Protein AF-W2XPX0-F1 (afdb_monomer_lite)

pLDDT: mean 78.29, std 17.71, range [25.92, 96.56]

Structure (mmCIF, N/CA/C/O backbone):
data_AF-W2XPX0-F1
#
_entry.id   AF-W2XPX0-F1
#
loop_
_atom_site.group_PDB
_atom_site.id
_atom_site.type_symbol
_atom_site.label_atom_id
_atom_site.label_alt_id
_atom_site.label_comp_id
_atom_site.label_asym_id
_atom_site.label_entity_id
_atom_site.label_seq_id
_atom_site.pdbx_PDB_ins_code
_atom_site.Cartn_x
_atom_site.Cartn_y
_atom_site.Cartn_z
_atom_site.occupancy
_atom_site.B_iso_or_equiv
_atom_site.auth_seq_id
_atom_site.auth_comp_id
_atom_site.auth_asym_id
_atom_site.auth_atom_id
_atom_site.pdbx_PDB_model_num
ATOM 1 N N . MET A 1 1 ? -33.459 1.928 17.864 1.00 39.84 1 MET A N 1
ATOM 2 C CA . MET A 1 1 ? -33.208 0.588 17.298 1.00 39.84 1 MET A CA 1
ATOM 3 C C . MET A 1 1 ? -33.500 0.632 15.811 1.00 39.84 1 MET A C 1
ATOM 5 O O . MET A 1 1 ? -34.665 0.626 15.463 1.00 39.84 1 MET A O 1
ATOM 9 N N . VAL A 1 2 ? -32.467 0.703 14.975 1.00 25.92 2 VAL A N 1
ATOM 10 C CA . VAL A 1 2 ? -32.412 0.063 13.651 1.00 25.92 2 VAL A CA 1
ATOM 11 C C . VAL A 1 2 ? -30.922 -0.196 13.443 1.00 25.92 2 VAL A C 1
ATOM 13 O O . VAL A 1 2 ? -30.136 0.749 13.414 1.00 25.92 2 VAL A O 1
ATOM 16 N N . GLY A 1 3 ? -30.518 -1.466 13.449 1.00 33.16 3 GLY A N 1
ATOM 17 C CA . GLY A 1 3 ? -29.161 -1.846 13.076 1.00 33.16 3 GLY A CA 1
ATOM 18 C C . GLY A 1 3 ? -28.970 -1.455 11.622 1.00 33.16 3 GLY A C 1
ATOM 19 O O . GLY A 1 3 ? -29.674 -1.967 10.758 1.00 33.16 3 GLY A O 1
ATOM 20 N N . VAL A 1 4 ? -28.084 -0.496 11.363 1.00 33.84 4 VAL A N 1
ATOM 21 C CA . VAL A 1 4 ? -27.670 -0.199 9.996 1.00 33.84 4 VAL A CA 1
ATOM 22 C C . VAL A 1 4 ? -26.856 -1.405 9.558 1.00 33.84 4 VAL A C 1
ATOM 24 O O . VAL A 1 4 ? -25.713 -1.580 9.985 1.00 33.84 4 VAL A O 1
ATOM 27 N N . ASP A 1 5 ? -27.496 -2.284 8.791 1.00 32.75 5 ASP A N 1
ATOM 28 C CA . ASP A 1 5 ? -26.839 -3.415 8.164 1.00 32.75 5 ASP A CA 1
ATOM 29 C C . ASP A 1 5 ? -25.610 -2.898 7.421 1.00 32.75 5 ASP A C 1
ATOM 31 O O . ASP A 1 5 ? -25.690 -2.116 6.471 1.00 32.75 5 ASP A O 1
ATOM 35 N N . SER A 1 6 ? -24.445 -3.322 7.908 1.00 37.88 6 SER A N 1
ATOM 36 C CA . SER A 1 6 ? -23.183 -3.107 7.219 1.00 37.88 6 SER A CA 1
ATOM 37 C C . SER A 1 6 ? -23.334 -3.621 5.789 1.00 37.88 6 SER A C 1
ATOM 39 O O . SER A 1 6 ? -23.811 -4.746 5.626 1.00 37.88 6 SER A O 1
ATOM 41 N N . PRO A 1 7 ? -22.922 -2.866 4.755 1.00 33.16 7 PRO A N 1
ATOM 42 C CA . PRO A 1 7 ? -23.107 -3.295 3.377 1.00 33.16 7 PRO A CA 1
ATOM 43 C C . PRO A 1 7 ? -22.456 -4.668 3.172 1.00 33.16 7 PRO A C 1
ATOM 45 O O . PRO A 1 7 ? -21.231 -4.811 3.228 1.00 33.16 7 PRO A O 1
ATOM 48 N N . LYS A 1 8 ? -23.299 -5.689 2.983 1.00 38.12 8 LYS A N 1
ATOM 49 C CA . LYS A 1 8 ? -22.933 -7.047 2.573 1.00 38.12 8 LYS A CA 1
ATOM 50 C C . LYS A 1 8 ? -22.970 -7.089 1.047 1.00 38.12 8 LYS A C 1
ATOM 52 O O . LYS A 1 8 ? -23.892 -7.625 0.448 1.00 38.12 8 LYS A O 1
ATOM 57 N N . GLY A 1 9 ? -21.991 -6.444 0.422 1.00 39.22 9 GLY A N 1
ATOM 58 C CA . GLY A 1 9 ? -21.739 -6.548 -1.014 1.00 39.22 9 GLY A CA 1
ATOM 59 C C . GLY A 1 9 ? -20.453 -7.337 -1.267 1.00 39.22 9 GLY A C 1
ATOM 60 O O . GLY A 1 9 ? -19.541 -7.283 -0.433 1.00 39.22 9 GLY A O 1
ATOM 61 N N . PRO A 1 10 ? -20.321 -8.055 -2.396 1.00 41.38 10 PRO A N 1
ATOM 62 C CA . PRO A 1 10 ? -19.059 -8.657 -2.795 1.00 41.38 10 PRO A CA 1
ATOM 63 C C . PRO A 1 10 ? -18.118 -7.531 -3.242 1.00 41.38 10 PRO A C 1
ATOM 65 O O . PRO A 1 10 ? -17.991 -7.228 -4.422 1.00 41.38 10 PRO A O 1
ATOM 68 N N . PHE A 1 11 ? -17.489 -6.843 -2.289 1.00 44.88 11 PHE A N 1
ATOM 69 C CA . PHE A 1 11 ? -16.463 -5.854 -2.602 1.00 44.88 11 PHE A CA 1
ATOM 70 C C . PHE A 1 11 ? -15.283 -6.560 -3.284 1.00 44.88 11 PHE A C 1
ATOM 72 O O . PHE A 1 11 ? -14.643 -7.404 -2.655 1.00 44.88 11 PHE A O 1
ATOM 79 N N . GLY A 1 12 ? -15.036 -6.221 -4.553 1.00 52.34 12 GLY A N 1
ATOM 80 C CA . GLY A 1 12 ? -13.849 -6.577 -5.337 1.00 52.34 12 GLY A CA 1
ATOM 81 C C . GLY A 1 12 ? -13.725 -8.053 -5.736 1.00 52.34 12 GLY A C 1
ATOM 82 O O . GLY A 1 12 ? -13.952 -8.957 -4.934 1.00 52.34 12 GLY A O 1
ATOM 83 N N . HIS A 1 13 ? -13.288 -8.308 -6.973 1.00 57.00 13 HIS A N 1
ATOM 84 C CA . HIS A 1 13 ? -12.685 -9.596 -7.315 1.00 57.00 13 HIS A CA 1
ATOM 85 C C . HIS A 1 13 ? -11.418 -9.773 -6.468 1.00 57.00 13 HIS A C 1
ATOM 87 O O . HIS A 1 13 ? -10.525 -8.929 -6.498 1.00 57.00 13 HIS A O 1
ATOM 93 N N . TYR A 1 14 ? -11.343 -10.861 -5.709 1.00 67.62 14 TYR A N 1
ATOM 94 C CA . TYR A 1 14 ? -10.159 -11.257 -4.952 1.00 67.62 14 TYR A CA 1
ATOM 95 C C . TYR A 1 14 ? -9.675 -12.606 -5.466 1.00 67.62 14 TYR A C 1
ATOM 97 O O . TYR A 1 14 ? -10.465 -13.418 -5.949 1.00 67.62 14 TYR A O 1
ATOM 105 N N . CYS A 1 15 ? -8.367 -12.815 -5.406 1.00 64.00 15 CYS A N 1
ATOM 106 C CA . CYS A 1 15 ? -7.725 -14.022 -5.893 1.00 64.00 15 CYS A CA 1
ATOM 107 C C . CYS A 1 15 ? -6.700 -14.516 -4.883 1.00 64.00 15 CYS A C 1
ATOM 109 O O . CYS A 1 15 ? -6.161 -13.740 -4.086 1.00 64.00 15 CYS A O 1
ATOM 111 N N . GLU A 1 16 ? -6.449 -15.817 -4.944 1.00 75.31 16 GLU A N 1
ATOM 112 C CA . GLU A 1 16 ? -5.351 -16.441 -4.227 1.00 75.31 16 GLU A CA 1
ATOM 113 C C . GLU A 1 16 ? -4.024 -15.852 -4.684 1.00 75.31 16 GLU A C 1
ATOM 115 O O . GLU A 1 16 ? -3.831 -15.490 -5.848 1.00 75.31 16 GLU A O 1
ATOM 120 N N . GLY A 1 17 ? -3.083 -15.773 -3.758 1.00 72.94 17 GLY A N 1
ATOM 121 C CA . GLY A 1 17 ? -1.761 -15.273 -4.073 1.00 72.94 17 GLY A CA 1
ATOM 122 C C . GLY A 1 17 ? -0.939 -14.995 -2.829 1.00 72.94 17 GLY A C 1
ATOM 123 O O . GLY A 1 17 ? -1.457 -15.042 -1.712 1.00 72.94 17 GLY A O 1
ATOM 124 N N . PRO A 1 18 ? 0.360 -14.723 -2.998 1.00 81.75 18 PRO A N 1
ATOM 125 C CA . PRO A 1 18 ? 1.221 -14.375 -1.881 1.00 81.75 18 PRO A CA 1
ATOM 126 C C . PRO A 1 18 ? 0.767 -13.066 -1.231 1.00 81.75 18 PRO A C 1
ATOM 128 O O . PRO A 1 18 ? 0.328 -12.136 -1.917 1.00 81.75 18 PRO A O 1
ATOM 131 N N . LEU A 1 19 ? 0.973 -12.948 0.084 1.00 83.25 19 LEU A N 1
ATOM 132 C CA . LEU A 1 19 ? 0.938 -11.640 0.732 1.00 83.25 19 LEU A CA 1
ATOM 133 C C . LEU A 1 19 ? 2.095 -10.787 0.174 1.00 83.25 19 LEU A C 1
ATOM 135 O O . LEU A 1 19 ? 3.252 -11.211 0.256 1.00 83.25 19 LEU A O 1
ATOM 139 N N . PRO A 1 20 ? 1.832 -9.592 -0.386 1.00 83.00 20 PRO A N 1
ATOM 140 C CA . PRO A 1 20 ? 2.889 -8.807 -1.000 1.00 83.00 20 PRO A CA 1
ATOM 141 C C . PRO A 1 20 ? 3.929 -8.336 0.012 1.00 83.00 20 PRO A C 1
ATOM 143 O O . PRO A 1 20 ? 3.578 -7.784 1.056 1.00 83.00 20 PRO A O 1
ATOM 146 N N . SER A 1 21 ? 5.214 -8.428 -0.340 1.00 82.00 21 SER A N 1
ATOM 147 C CA . SER A 1 21 ? 6.309 -7.977 0.533 1.00 82.00 21 SER A CA 1
ATOM 148 C C . SER A 1 21 ? 6.194 -6.504 0.924 1.00 82.00 21 SER A C 1
ATOM 150 O O . SER A 1 21 ? 6.505 -6.127 2.047 1.00 82.00 21 SER A O 1
ATOM 152 N N . GLN A 1 22 ? 5.668 -5.667 0.027 1.00 83.25 22 GLN A N 1
ATOM 153 C CA . GLN A 1 22 ? 5.415 -4.257 0.313 1.00 83.25 22 GLN A CA 1
ATOM 154 C C . GLN A 1 22 ? 4.355 -4.048 1.408 1.00 83.25 22 GLN A C 1
ATOM 156 O O . GLN A 1 22 ? 4.426 -3.046 2.114 1.00 83.25 22 GLN A O 1
ATOM 161 N N . MET A 1 23 ? 3.382 -4.956 1.554 1.00 88.00 23 MET A N 1
ATOM 162 C CA . MET A 1 23 ? 2.392 -4.865 2.634 1.00 88.00 23 MET A CA 1
ATOM 163 C C . MET A 1 23 ? 3.035 -5.168 3.986 1.00 88.00 23 MET A C 1
ATOM 165 O O . MET A 1 23 ? 2.743 -4.464 4.942 1.00 88.00 23 MET A O 1
ATOM 169 N N . ILE A 1 24 ? 3.947 -6.146 4.035 1.00 88.12 24 ILE A N 1
ATOM 170 C CA . ILE A 1 24 ? 4.734 -6.479 5.232 1.00 88.12 24 ILE A CA 1
ATOM 171 C C . ILE A 1 24 ? 5.637 -5.300 5.615 1.00 88.12 24 ILE A C 1
ATOM 173 O O . ILE A 1 24 ? 5.576 -4.830 6.743 1.00 88.12 24 ILE A O 1
ATOM 177 N N . LEU A 1 25 ? 6.407 -4.760 4.664 1.00 87.50 25 LEU A N 1
ATOM 178 C CA . LEU A 1 25 ? 7.319 -3.643 4.937 1.00 87.50 25 LEU A CA 1
ATOM 179 C C . LEU A 1 25 ? 6.589 -2.399 5.454 1.00 87.50 25 LEU A C 1
ATOM 181 O O . LEU A 1 25 ? 7.036 -1.792 6.412 1.00 87.50 25 LEU A O 1
ATOM 185 N N . ARG A 1 26 ? 5.445 -2.042 4.860 1.00 89.38 26 ARG A N 1
ATOM 186 C CA . ARG A 1 26 ? 4.646 -0.901 5.336 1.00 89.38 26 ARG A CA 1
ATOM 187 C C . ARG A 1 26 ? 3.934 -1.178 6.655 1.00 89.38 26 ARG A C 1
ATOM 189 O O . ARG A 1 26 ? 3.666 -0.246 7.401 1.00 89.38 26 ARG A O 1
ATOM 196 N N . ALA A 1 27 ? 3.586 -2.434 6.932 1.00 91.88 27 ALA A N 1
ATOM 197 C CA . ALA A 1 27 ? 2.986 -2.794 8.208 1.00 91.88 27 ALA A CA 1
ATOM 198 C C . ALA A 1 27 ? 3.957 -2.546 9.370 1.00 91.88 27 ALA A C 1
ATOM 200 O O . ALA A 1 27 ? 3.495 -2.109 10.418 1.00 91.88 27 ALA A O 1
ATOM 201 N N . LEU A 1 28 ? 5.271 -2.731 9.164 1.00 91.12 28 LEU A N 1
ATOM 202 C CA . LEU A 1 28 ? 6.297 -2.405 10.167 1.00 91.12 28 LEU A CA 1
ATOM 203 C C . LEU A 1 28 ? 6.215 -0.938 10.608 1.00 91.12 28 LEU A C 1
ATOM 205 O O . LEU A 1 28 ? 6.247 -0.648 11.800 1.00 91.12 28 LEU A O 1
ATOM 209 N N . ASP A 1 29 ? 6.023 -0.019 9.659 1.00 90.81 29 ASP A N 1
ATOM 210 C CA . ASP A 1 29 ? 5.896 1.407 9.971 1.00 90.81 29 ASP A CA 1
ATOM 211 C C . ASP A 1 29 ? 4.621 1.708 10.778 1.00 90.81 29 ASP A C 1
ATOM 213 O O . ASP A 1 29 ? 4.622 2.575 11.645 1.00 90.81 29 ASP A O 1
ATOM 217 N N . HIS A 1 30 ? 3.527 0.985 10.517 1.00 92.12 30 HIS A N 1
ATOM 218 C CA . HIS A 1 30 ? 2.256 1.178 11.220 1.00 92.12 30 HIS A CA 1
ATOM 219 C C . HIS A 1 30 ? 2.248 0.597 12.641 1.00 92.12 30 HIS A C 1
ATOM 221 O O . HIS A 1 30 ? 1.531 1.110 13.499 1.00 92.12 30 HIS A O 1
ATOM 227 N N . VAL A 1 31 ? 3.007 -0.472 12.904 1.00 91.88 31 VAL A N 1
ATOM 228 C CA . VAL A 1 31 ? 3.110 -1.059 14.253 1.00 91.88 31 VAL A CA 1
ATOM 229 C C . VAL A 1 31 ? 4.113 -0.327 15.143 1.00 91.88 31 VAL A C 1
ATOM 231 O O . VAL A 1 31 ? 4.123 -0.561 16.350 1.00 91.88 31 VAL A O 1
ATOM 234 N N . ALA A 1 32 ? 4.926 0.572 14.576 1.00 89.06 32 ALA A N 1
ATOM 235 C CA . ALA A 1 32 ? 5.882 1.369 15.330 1.00 89.06 32 ALA A CA 1
ATOM 236 C C . ALA A 1 32 ? 5.203 2.136 16.479 1.00 89.06 32 ALA A C 1
ATOM 238 O O . ALA A 1 32 ? 4.035 2.535 16.403 1.00 89.06 32 ALA A O 1
ATOM 239 N N . THR A 1 33 ? 5.948 2.345 17.565 1.00 86.38 33 THR A N 1
ATOM 240 C CA . THR A 1 33 ? 5.448 3.034 18.758 1.00 86.38 33 THR A CA 1
ATOM 241 C C . THR A 1 33 ? 4.909 4.417 18.398 1.00 86.38 33 THR A C 1
ATOM 243 O O . THR A 1 33 ? 5.618 5.229 17.814 1.00 86.38 33 THR A O 1
ATOM 246 N N . GLY A 1 34 ? 3.648 4.679 18.746 1.00 86.69 34 GLY A N 1
ATOM 247 C CA . GLY A 1 34 ? 2.963 5.940 18.445 1.00 86.69 34 GLY A CA 1
ATOM 248 C C . GLY A 1 34 ? 2.337 6.019 17.047 1.00 86.69 34 GLY A C 1
ATOM 249 O O . GLY A 1 34 ? 1.439 6.830 16.848 1.00 86.69 34 GLY A O 1
ATOM 250 N N . ALA A 1 35 ? 2.705 5.146 16.106 1.00 89.56 35 ALA A N 1
ATOM 251 C CA . ALA A 1 35 ? 2.218 5.173 14.719 1.00 89.56 35 ALA A CA 1
ATOM 252 C C . ALA A 1 35 ? 0.796 4.606 14.530 1.00 89.56 35 ALA A C 1
ATOM 254 O O . ALA A 1 35 ? 0.235 4.641 13.427 1.00 89.56 35 ALA A O 1
ATOM 255 N N . HIS A 1 36 ? 0.195 4.089 15.603 1.00 92.75 36 HIS A N 1
ATOM 256 C CA . HIS A 1 36 ? -1.173 3.598 15.608 1.00 92.75 36 HIS A CA 1
ATOM 257 C C . HIS A 1 36 ? -1.906 3.947 16.898 1.00 92.75 36 HIS A C 1
ATOM 259 O O . HIS A 1 36 ? -1.311 4.175 17.954 1.00 92.75 36 HIS A O 1
ATOM 265 N N . ARG A 1 37 ? -3.238 3.922 16.821 1.00 93.25 37 ARG A N 1
ATOM 266 C CA . ARG A 1 37 ? -4.103 4.062 17.990 1.00 93.25 37 ARG A CA 1
ATOM 267 C C . ARG A 1 37 ? -5.229 3.047 17.973 1.00 93.25 37 ARG A C 1
ATOM 269 O O . ARG A 1 37 ? -5.895 2.848 16.960 1.00 93.25 37 ARG A O 1
ATOM 276 N N . ILE A 1 38 ? -5.461 2.428 19.124 1.00 91.56 38 ILE A N 1
ATOM 277 C CA . ILE A 1 38 ? -6.490 1.409 19.308 1.00 91.56 38 ILE A CA 1
ATOM 278 C C . ILE A 1 38 ? -7.738 2.048 19.916 1.00 91.56 38 ILE A C 1
ATOM 280 O O . ILE A 1 38 ? -7.662 2.728 20.939 1.00 91.56 38 ILE A O 1
ATOM 284 N N . LYS A 1 39 ? -8.903 1.776 19.325 1.00 88.81 39 LYS A N 1
ATOM 285 C CA . LYS A 1 39 ? -10.211 2.121 19.891 1.00 88.81 39 LYS A CA 1
ATOM 286 C C . LYS A 1 39 ? -10.901 0.861 20.399 1.00 88.81 39 LYS A C 1
ATOM 288 O O . LYS A 1 39 ? -11.056 -0.121 19.670 1.00 88.81 39 LYS A O 1
ATOM 293 N N . ARG A 1 40 ? -11.324 0.914 21.660 1.00 85.56 40 ARG A N 1
ATOM 294 C CA . ARG A 1 40 ? -12.058 -0.146 22.365 1.00 85.56 40 ARG A CA 1
ATOM 295 C C . ARG A 1 40 ? -13.474 0.327 22.671 1.00 85.56 40 ARG A C 1
ATOM 297 O O . ARG A 1 40 ? -13.697 1.531 22.798 1.00 85.56 40 ARG A O 1
ATOM 304 N N . ASP A 1 41 ? -14.420 -0.602 22.781 1.00 70.44 41 ASP A N 1
ATOM 305 C CA . ASP A 1 41 ? -15.797 -0.243 23.132 1.00 70.44 41 ASP A CA 1
ATOM 306 C C . ASP A 1 41 ? -15.891 0.296 24.574 1.00 70.44 41 ASP A C 1
ATOM 308 O O . ASP A 1 41 ? -15.448 -0.379 25.513 1.00 70.44 41 ASP A O 1
ATOM 312 N N . PRO A 1 42 ? -16.495 1.480 24.780 1.00 54.03 42 PRO A N 1
ATOM 313 C CA . PRO A 1 42 ? -16.755 1.999 26.114 1.00 54.03 42 PRO A CA 1
ATOM 314 C C . PRO A 1 42 ? -17.898 1.196 26.754 1.00 54.03 42 PRO A C 1
ATOM 316 O O . PRO A 1 42 ? -19.024 1.211 26.266 1.00 54.03 42 PRO A O 1
ATOM 319 N N . GLY A 1 43 ? -17.610 0.471 27.841 1.00 52.97 43 GLY A N 1
ATOM 320 C CA . GLY A 1 43 ? -18.635 -0.203 28.656 1.00 52.97 43 GLY A CA 1
ATOM 321 C C . GLY A 1 43 ? -18.378 -1.673 28.998 1.00 52.97 43 GLY A C 1
ATOM 322 O O . GLY A 1 43 ? -19.077 -2.223 29.844 1.00 52.97 43 GLY A O 1
ATOM 323 N N . LYS A 1 44 ? -17.366 -2.322 28.409 1.00 52.41 44 LYS A N 1
ATOM 324 C CA . LYS A 1 44 ? -16.916 -3.661 28.834 1.00 52.41 44 LYS A CA 1
ATOM 325 C C . LYS A 1 44 ? -15.565 -3.525 29.531 1.00 52.41 44 LYS A C 1
ATOM 327 O O . LYS A 1 44 ? -14.643 -2.971 28.944 1.00 52.41 44 LYS A O 1
ATOM 332 N N . GLN A 1 45 ? -15.437 -4.030 30.762 1.00 44.38 45 GLN A N 1
ATOM 333 C CA . GLN A 1 45 ? -14.225 -3.907 31.596 1.00 44.38 45 GLN A CA 1
ATOM 334 C C . GLN A 1 45 ? -12.947 -4.492 30.955 1.00 44.38 45 GLN A C 1
ATOM 336 O O . GLN A 1 45 ? -11.850 -4.179 31.401 1.00 44.38 45 GLN A O 1
ATOM 341 N N . THR A 1 46 ? -13.070 -5.277 29.878 1.00 52.44 46 THR A N 1
ATOM 342 C CA . THR A 1 46 ? -11.948 -5.802 29.076 1.00 52.44 46 THR A CA 1
ATOM 343 C C . THR A 1 46 ? -11.904 -5.278 27.632 1.00 52.44 46 THR A C 1
ATOM 345 O O . THR A 1 46 ? -11.095 -5.745 26.838 1.00 52.44 46 THR A O 1
ATOM 348 N N . GLY A 1 47 ? -12.742 -4.288 27.294 1.00 56.50 47 GLY A N 1
ATOM 349 C CA . GLY A 1 47 ? -12.718 -3.484 26.067 1.00 56.50 47 GLY A CA 1
ATOM 350 C C . GLY A 1 47 ? -12.456 -4.268 24.783 1.00 56.50 47 GLY A C 1
ATOM 351 O O . GLY A 1 47 ? -11.315 -4.304 24.316 1.00 56.50 47 GLY A O 1
ATOM 352 N N . ILE A 1 48 ? -13.512 -4.844 24.194 1.00 67.19 48 ILE A N 1
ATOM 353 C CA . ILE A 1 48 ? -13.443 -5.480 22.869 1.00 67.19 48 ILE A CA 1
ATOM 354 C C . ILE A 1 48 ? -12.803 -4.485 21.893 1.00 67.19 48 ILE A C 1
ATOM 356 O O . ILE A 1 48 ? -13.218 -3.324 21.803 1.00 67.19 48 ILE A O 1
ATOM 360 N N . LEU A 1 49 ? -11.751 -4.945 21.217 1.00 74.94 49 LEU A N 1
ATOM 361 C CA . LEU A 1 49 ? -11.068 -4.223 20.153 1.00 74.94 49 LEU A CA 1
ATOM 362 C C . LEU A 1 49 ? -12.078 -3.908 19.052 1.00 74.94 49 LEU A C 1
ATOM 364 O O . LEU A 1 49 ? -12.686 -4.818 18.498 1.00 74.94 49 LEU A O 1
ATOM 368 N N . ARG A 1 50 ? -12.264 -2.621 18.748 1.00 85.75 50 ARG A N 1
ATOM 369 C CA . ARG A 1 50 ? -13.241 -2.175 17.747 1.00 85.75 50 ARG A CA 1
ATOM 370 C C . ARG A 1 50 ? -12.580 -1.692 16.471 1.00 85.75 50 ARG A C 1
ATOM 372 O O . ARG A 1 50 ? -13.038 -2.019 15.380 1.00 85.75 50 ARG A O 1
ATOM 379 N N . SER A 1 51 ? -11.492 -0.942 16.605 1.00 91.88 51 SER A N 1
ATOM 380 C CA . SER A 1 51 ? -10.706 -0.546 15.447 1.00 91.88 51 SER A CA 1
ATOM 381 C C . SER A 1 51 ? -9.276 -0.158 15.790 1.00 91.88 51 SER A C 1
ATOM 383 O O . SER A 1 51 ? -8.970 0.225 16.922 1.00 91.88 51 SER A O 1
ATOM 385 N N . VAL A 1 52 ? -8.421 -0.203 14.775 1.00 94.38 52 VAL A N 1
ATOM 386 C CA . VAL A 1 52 ? -7.068 0.358 14.780 1.00 94.38 52 VAL A CA 1
ATOM 387 C C . VAL A 1 52 ? -7.021 1.505 13.776 1.00 94.38 52 VAL A C 1
ATOM 389 O O . VAL A 1 52 ? -7.562 1.391 12.677 1.00 94.38 52 VAL A O 1
ATOM 392 N N . PHE A 1 53 ? -6.396 2.611 14.163 1.00 94.38 53 PHE A N 1
ATOM 393 C CA . PHE A 1 53 ? -6.160 3.773 13.311 1.00 94.38 53 PHE A CA 1
ATOM 394 C C . PHE A 1 53 ? -4.674 3.875 12.992 1.00 94.38 53 PHE A C 1
ATOM 396 O O . PHE A 1 53 ? -3.856 3.819 13.910 1.00 94.38 53 PHE A O 1
ATOM 403 N N . CYS A 1 54 ? -4.344 4.055 11.716 1.00 93.12 54 CYS A N 1
ATOM 404 C CA . CYS A 1 54 ? -2.974 4.190 11.219 1.00 93.12 54 CYS A CA 1
ATOM 405 C C . CYS A 1 54 ? -2.863 5.405 10.294 1.00 93.12 54 CYS A C 1
ATOM 407 O O . CYS A 1 54 ? -3.841 5.775 9.647 1.00 93.12 54 CYS A O 1
ATOM 409 N N . ASN A 1 55 ? -1.672 5.995 10.183 1.00 89.38 55 ASN A N 1
ATOM 410 C CA . ASN A 1 55 ? -1.441 7.111 9.265 1.00 89.38 55 ASN A CA 1
ATOM 411 C C . ASN A 1 55 ? -1.588 6.719 7.789 1.00 89.38 55 ASN A C 1
ATOM 413 O O . ASN A 1 55 ? -1.142 5.658 7.346 1.00 89.38 55 ASN A O 1
ATOM 417 N N . THR A 1 56 ? -2.122 7.651 7.006 1.00 85.44 56 THR A N 1
ATOM 418 C CA . THR A 1 56 ? -2.161 7.591 5.546 1.00 85.44 56 THR A CA 1
ATOM 419 C C . THR A 1 56 ? -0.888 8.197 4.963 1.00 85.44 56 THR A C 1
ATOM 421 O O . THR A 1 56 ? -0.695 9.408 5.040 1.00 85.44 56 THR A O 1
ATOM 424 N N . SER A 1 57 ? -0.075 7.393 4.263 1.00 81.56 57 SER A N 1
ATOM 425 C CA . SER A 1 57 ? 1.192 7.843 3.636 1.00 81.56 57 SER A CA 1
ATOM 426 C C . SER A 1 57 ? 1.064 9.006 2.636 1.00 81.56 57 SER A C 1
ATOM 428 O O . SER A 1 57 ? 2.065 9.585 2.233 1.00 81.56 57 SER A O 1
ATOM 430 N N . THR A 1 58 ? -0.153 9.300 2.166 1.00 79.69 58 THR A N 1
ATOM 431 C CA . THR A 1 58 ? -0.435 10.394 1.222 1.00 79.69 58 THR A CA 1
ATOM 432 C C . THR A 1 58 ? -0.425 11.759 1.896 1.00 79.69 58 THR A C 1
ATOM 434 O O . THR A 1 58 ? -0.057 12.739 1.260 1.00 79.69 58 THR A O 1
ATOM 437 N N . TYR A 1 59 ? -0.836 11.817 3.161 1.00 79.38 59 TYR A N 1
ATOM 438 C CA . TYR A 1 59 ? -1.009 13.074 3.884 1.00 79.38 59 TYR A CA 1
ATOM 439 C C . TYR A 1 59 ? -0.056 13.189 5.067 1.00 79.38 59 TYR A C 1
ATOM 441 O O . TYR A 1 59 ? 0.285 14.302 5.430 1.00 79.38 59 TYR A O 1
ATOM 449 N N . MET A 1 60 ? 0.395 12.067 5.638 1.00 79.38 60 MET A N 1
ATOM 450 C CA . MET A 1 60 ? 1.286 12.016 6.797 1.00 79.38 60 MET A CA 1
ATOM 451 C C . MET A 1 60 ? 2.398 10.991 6.587 1.00 79.38 60 MET A C 1
ATOM 453 O O . MET A 1 60 ? 2.211 9.978 5.906 1.00 79.38 60 MET A O 1
ATOM 457 N N . SER A 1 61 ? 3.540 11.207 7.236 1.00 79.50 61 SER A N 1
ATOM 458 C CA . SER A 1 61 ? 4.574 10.177 7.342 1.00 79.50 61 SER A CA 1
ATOM 459 C C . SER A 1 61 ? 4.060 9.014 8.197 1.00 79.50 61 SER A C 1
ATOM 461 O O . SER A 1 61 ? 3.327 9.209 9.165 1.00 79.50 61 SER A O 1
ATOM 463 N N . LEU A 1 62 ? 4.421 7.779 7.836 1.00 72.75 62 LEU A N 1
ATOM 464 C CA . LEU A 1 62 ? 3.834 6.588 8.464 1.00 72.75 62 LEU A CA 1
ATOM 465 C C . LEU A 1 62 ? 4.143 6.470 9.965 1.00 72.75 62 LEU A C 1
ATOM 467 O O . LEU A 1 62 ? 3.292 5.972 10.695 1.00 72.75 62 LEU A O 1
ATOM 471 N N . GLY A 1 63 ? 5.287 6.995 10.415 1.00 70.19 63 GLY A N 1
ATOM 472 C CA . GLY A 1 63 ? 5.721 6.985 11.817 1.00 70.19 63 GLY A CA 1
ATOM 473 C C . GLY A 1 63 ? 5.273 8.178 12.670 1.00 70.19 63 GLY A C 1
ATOM 474 O O . GLY A 1 63 ? 5.708 8.276 13.812 1.00 70.19 63 GLY A O 1
ATOM 475 N N . GLU A 1 64 ? 4.451 9.092 12.145 1.00 82.56 64 GLU A N 1
ATOM 476 C CA . GLU A 1 64 ? 3.922 10.218 12.935 1.00 82.56 64 GLU A CA 1
ATOM 477 C C . GLU A 1 64 ? 2.996 9.741 14.058 1.00 82.56 64 GLU A C 1
ATOM 479 O O . GLU A 1 64 ? 2.270 8.755 13.910 1.00 82.56 64 GLU A O 1
ATOM 484 N N . GLU A 1 65 ? 2.947 10.472 15.169 1.00 89.38 65 GLU A N 1
ATOM 485 C CA . GLU A 1 65 ? 2.117 10.069 16.303 1.00 89.38 65 GLU A CA 1
ATOM 486 C C . GLU A 1 65 ? 0.611 10.176 15.987 1.00 89.38 65 GLU A C 1
ATOM 488 O O . GLU A 1 65 ? 0.085 11.229 15.607 1.00 89.38 65 GLU A O 1
ATOM 493 N N . VAL A 1 66 ? -0.124 9.080 16.192 1.00 90.56 66 VAL A N 1
ATOM 494 C CA . VAL A 1 66 ? -1.586 9.022 16.072 1.00 90.56 66 VAL A CA 1
ATOM 495 C C . VAL A 1 66 ? -2.228 9.389 17.415 1.00 90.56 66 VAL A C 1
ATOM 497 O O . VAL A 1 66 ? -2.496 8.545 18.275 1.00 90.56 66 VAL A O 1
ATOM 500 N N . THR A 1 67 ? -2.506 10.680 17.595 1.00 90.50 67 THR A N 1
ATOM 501 C CA . THR A 1 67 ? -3.088 11.217 18.835 1.00 90.50 67 THR A CA 1
ATOM 502 C C . THR A 1 67 ? -4.592 10.931 18.964 1.00 90.50 67 THR A C 1
ATOM 504 O O . THR A 1 67 ? -5.296 10.663 17.986 1.00 90.50 67 THR A O 1
ATOM 507 N N . GLN A 1 68 ? -5.121 10.998 20.196 1.00 90.12 68 GLN A N 1
ATOM 508 C CA . GLN A 1 68 ? -6.563 10.835 20.452 1.00 90.12 68 GLN A CA 1
ATOM 509 C C . GLN A 1 68 ? -7.397 11.887 19.728 1.00 90.12 68 GLN A C 1
ATOM 511 O O . GLN A 1 68 ? -8.438 11.559 19.168 1.00 90.12 68 GLN A O 1
ATOM 516 N N . GLU A 1 69 ? -6.940 13.134 19.757 1.00 89.12 69 GLU A N 1
ATOM 517 C CA . GLU A 1 69 ? -7.614 14.264 19.129 1.00 89.12 69 GLU A CA 1
ATOM 518 C C . GLU A 1 69 ? -7.769 14.038 17.624 1.00 89.12 69 GLU A C 1
ATOM 520 O O . GLU A 1 69 ? -8.880 14.131 17.104 1.00 89.12 69 GLU A O 1
ATOM 525 N N . ARG A 1 70 ? -6.695 13.609 16.946 1.00 88.81 70 ARG A N 1
ATOM 526 C CA . ARG A 1 70 ? -6.730 13.264 15.518 1.00 88.81 70 ARG A CA 1
ATOM 527 C C . ARG A 1 70 ? -7.743 12.162 15.220 1.00 88.81 70 ARG A C 1
ATOM 529 O O . ARG A 1 70 ? -8.516 12.288 14.277 1.00 88.81 70 ARG A O 1
ATOM 536 N N . VAL A 1 71 ? -7.780 11.104 16.034 1.00 91.56 71 VAL A N 1
ATOM 537 C CA . VAL A 1 71 ? -8.754 10.011 15.865 1.00 91.56 71 VAL A CA 1
ATOM 538 C C . VAL A 1 71 ? -10.190 10.489 16.079 1.00 91.56 71 VAL A C 1
ATOM 540 O O . VAL A 1 71 ? -11.080 10.083 15.332 1.00 91.56 71 VAL A O 1
ATOM 543 N N . THR A 1 72 ? -10.433 11.345 17.075 1.00 90.25 72 THR A N 1
ATOM 544 C CA . THR A 1 72 ? -11.759 11.923 17.326 1.00 90.25 72 THR A CA 1
ATOM 545 C C . THR A 1 72 ? -12.209 12.776 16.141 1.00 90.25 72 THR A C 1
ATOM 547 O O . THR A 1 72 ? -13.275 12.506 15.590 1.00 90.25 72 THR A O 1
ATOM 550 N N . ARG A 1 73 ? -11.368 13.716 15.686 1.00 88.50 73 ARG A N 1
ATOM 551 C CA . ARG A 1 73 ? -11.648 14.584 14.530 1.00 88.50 73 ARG A CA 1
ATOM 552 C C . ARG A 1 73 ? -11.896 13.778 13.255 1.00 88.50 73 ARG A C 1
ATOM 554 O O . ARG A 1 73 ? -12.859 14.036 12.544 1.00 88.50 73 ARG A O 1
ATOM 561 N N . TYR A 1 74 ? -11.094 12.743 13.014 1.00 91.00 74 TYR A N 1
ATOM 562 C CA . TYR A 1 74 ? -11.284 11.827 11.891 1.00 91.00 74 TYR A CA 1
ATOM 563 C C . TYR A 1 74 ? -12.638 11.100 11.940 1.00 91.00 74 TYR A C 1
ATOM 565 O O . TYR A 1 74 ? -13.340 11.015 10.934 1.00 91.00 74 TYR A O 1
ATOM 573 N N . CYS A 1 75 ? -13.039 10.590 13.112 1.00 89.75 75 CYS A N 1
ATOM 574 C CA . CYS A 1 75 ? -14.339 9.930 13.271 1.00 89.75 75 CYS A CA 1
ATOM 575 C C . CYS A 1 75 ? -15.510 10.905 13.070 1.00 89.75 75 CYS A C 1
ATOM 577 O O . CYS A 1 75 ? -16.502 10.540 12.450 1.00 89.75 75 CYS A O 1
ATOM 579 N N . GLU A 1 76 ? -15.407 12.133 13.587 1.00 89.38 76 GLU A N 1
ATOM 580 C CA . GLU A 1 76 ? -16.409 13.184 13.375 1.00 89.38 76 GLU A CA 1
ATOM 581 C C . GLU A 1 76 ? -16.560 13.528 11.894 1.00 89.38 76 GLU A C 1
ATOM 583 O O . GLU A 1 76 ? -17.681 13.528 11.385 1.00 89.38 76 GLU A O 1
ATOM 588 N N . ALA A 1 77 ? -15.441 13.710 11.191 1.00 88.31 77 ALA A N 1
ATOM 589 C CA . ALA A 1 77 ? -15.427 13.966 9.757 1.00 88.31 77 ALA A CA 1
ATOM 590 C C . ALA A 1 77 ? -16.055 12.815 8.953 1.00 88.31 77 ALA A C 1
ATOM 592 O O . ALA A 1 77 ? -16.820 13.061 8.020 1.00 88.31 77 ALA A O 1
ATOM 593 N N . LYS A 1 78 ? -15.803 11.553 9.339 1.00 86.62 78 LYS A N 1
ATOM 594 C CA . LYS A 1 78 ? -16.422 10.366 8.716 1.00 86.62 78 LYS A CA 1
ATOM 595 C C . LYS A 1 78 ? -17.949 10.345 8.877 1.00 86.62 78 LYS A C 1
ATOM 597 O O . LYS A 1 78 ? -18.641 9.851 7.990 1.00 86.62 78 LYS A O 1
ATOM 602 N N . ASP A 1 79 ? -18.466 10.925 9.957 1.00 87.94 79 ASP A N 1
ATOM 603 C CA . ASP A 1 79 ? -19.903 11.112 10.190 1.00 87.94 79 ASP A CA 1
ATOM 604 C C . ASP A 1 79 ? -20.458 12.411 9.560 1.00 87.94 79 ASP A C 1
ATOM 606 O O . ASP A 1 79 ? -21.621 12.757 9.777 1.00 87.94 79 ASP A O 1
ATOM 610 N N . GLY A 1 80 ? -19.641 13.159 8.810 1.00 86.62 80 GLY A N 1
ATOM 611 C CA . GLY A 1 80 ? -20.023 14.425 8.179 1.00 86.62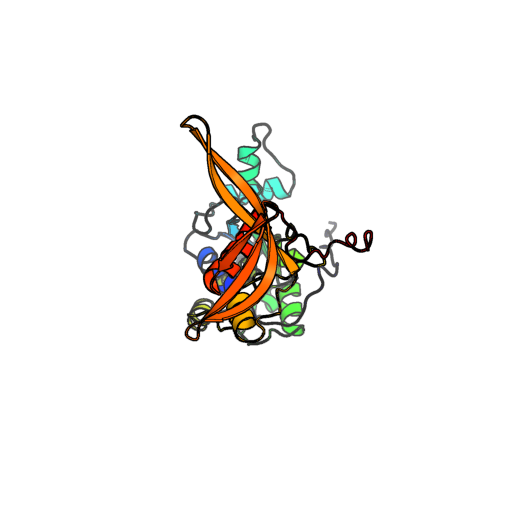 80 GLY A CA 1
ATOM 612 C C . GLY A 1 80 ? -20.049 15.631 9.123 1.00 86.62 80 GLY A C 1
ATOM 613 O O . GLY A 1 80 ? -20.637 16.655 8.780 1.00 86.62 80 GLY A O 1
ATOM 614 N N . ARG A 1 81 ? -19.442 15.530 10.313 1.00 88.19 81 ARG A N 1
ATOM 615 C CA . ARG A 1 81 ? -19.343 16.631 11.282 1.00 88.19 81 ARG A CA 1
ATOM 616 C C . ARG A 1 81 ? -18.006 17.353 11.125 1.00 88.19 81 ARG A C 1
ATOM 618 O O . ARG A 1 81 ? -16.965 16.834 11.520 1.00 88.19 81 ARG A O 1
ATOM 625 N N . PHE A 1 82 ? -18.064 18.567 10.591 1.00 85.75 82 PHE A N 1
ATOM 626 C CA . PHE A 1 82 ? -16.927 19.479 10.439 1.00 85.75 82 PHE A CA 1
ATOM 627 C C . PHE A 1 82 ? -17.139 20.721 11.309 1.00 85.75 82 PHE A C 1
ATOM 629 O O . PHE A 1 82 ? -18.275 21.052 11.652 1.00 85.75 82 PHE A O 1
ATOM 636 N N . LEU A 1 83 ? -16.055 21.395 11.689 1.00 84.12 83 LEU A N 1
ATOM 637 C CA . LEU A 1 83 ? -16.141 22.693 12.354 1.00 84.12 83 LEU A CA 1
ATOM 638 C C . LEU A 1 83 ? -16.400 23.770 11.302 1.00 84.12 83 LEU A C 1
ATOM 640 O O . LEU A 1 83 ? -15.860 23.710 10.201 1.00 84.12 83 LEU A O 1
ATOM 644 N N . GLU A 1 84 ? -17.172 24.795 11.655 1.00 82.62 84 GLU A N 1
ATOM 645 C CA . GLU A 1 84 ? -17.432 25.930 10.753 1.00 82.62 84 GLU A CA 1
ATOM 646 C C . GLU A 1 84 ? -16.151 26.684 10.364 1.00 82.62 84 GLU A C 1
ATOM 648 O O . GLU A 1 84 ? -16.097 27.331 9.322 1.00 82.62 84 GLU A O 1
ATOM 653 N N . THR A 1 85 ? -15.108 26.580 11.189 1.00 85.25 85 THR A N 1
ATOM 654 C CA . THR A 1 85 ? -13.797 27.195 10.967 1.00 85.25 85 THR A CA 1
ATOM 655 C C . THR A 1 85 ? -12.823 26.311 10.187 1.00 85.25 85 THR A C 1
ATOM 657 O O . THR A 1 85 ? -11.703 26.755 9.948 1.00 85.25 85 THR A O 1
ATOM 660 N N . ASP A 1 86 ? -13.191 25.073 9.832 1.00 83.12 86 ASP A N 1
ATOM 661 C CA . ASP A 1 86 ? -12.281 24.153 9.139 1.00 83.12 86 ASP A CA 1
ATOM 662 C C . ASP A 1 86 ? -11.927 24.696 7.745 1.00 83.12 86 ASP A C 1
ATOM 664 O O . ASP A 1 86 ? -12.788 24.894 6.882 1.00 83.12 86 ASP A O 1
ATOM 668 N N . THR A 1 87 ? -10.635 24.901 7.492 1.00 84.50 87 THR A N 1
ATOM 669 C CA . THR A 1 87 ? -10.135 25.189 6.147 1.00 84.50 87 THR A CA 1
ATOM 670 C C . THR A 1 87 ? -9.951 23.900 5.342 1.00 84.50 87 THR A C 1
ATOM 672 O O . THR A 1 87 ? -9.955 22.788 5.869 1.00 84.50 87 THR A O 1
ATOM 675 N N . ILE A 1 88 ? -9.710 24.023 4.032 1.00 78.94 88 ILE A N 1
ATOM 676 C CA . ILE A 1 88 ? -9.382 22.868 3.173 1.00 78.94 88 ILE A CA 1
ATOM 677 C C . ILE A 1 88 ? -8.132 22.123 3.681 1.00 78.94 88 ILE A 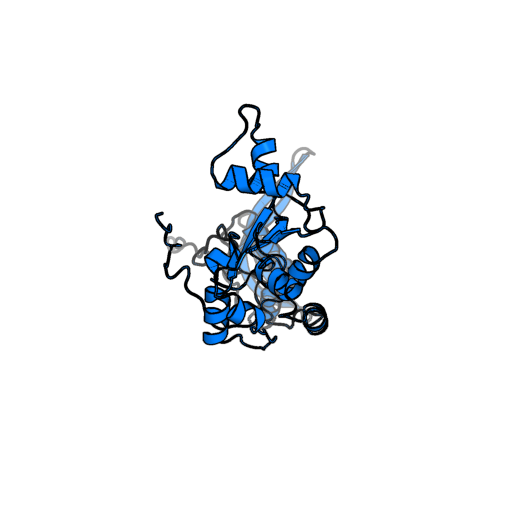C 1
ATOM 679 O O . ILE A 1 88 ? -8.046 20.898 3.573 1.00 78.94 88 ILE A O 1
ATOM 683 N N . GLN A 1 89 ? -7.154 22.847 4.233 1.00 78.12 89 GLN A N 1
ATOM 684 C CA . GLN A 1 89 ? -5.935 22.248 4.780 1.00 78.12 89 GLN A CA 1
ATOM 685 C C . GLN A 1 89 ? -6.242 21.439 6.045 1.00 78.12 89 GLN A C 1
ATOM 687 O O . GLN A 1 89 ? -5.778 20.303 6.163 1.00 78.12 89 GLN A O 1
ATOM 692 N N . ASP A 1 90 ? -7.102 21.971 6.914 1.00 77.12 90 ASP A N 1
ATOM 693 C CA . ASP A 1 90 ? -7.573 21.284 8.120 1.00 77.12 90 ASP A CA 1
ATOM 694 C C . ASP A 1 90 ? -8.375 20.033 7.758 1.00 77.12 90 ASP A C 1
ATOM 696 O O . ASP A 1 90 ? -8.169 18.967 8.334 1.00 77.12 90 ASP A O 1
ATOM 700 N N . ILE A 1 91 ? -9.220 20.105 6.725 1.00 76.00 91 ILE A N 1
ATOM 701 C CA . ILE A 1 91 ? -9.970 18.947 6.228 1.00 76.00 91 ILE A CA 1
ATOM 702 C C . ILE A 1 91 ? -9.020 17.843 5.747 1.00 76.00 91 ILE A C 1
ATOM 704 O O . ILE A 1 91 ? -9.205 16.684 6.125 1.00 76.00 91 ILE A O 1
ATOM 708 N N . ASN A 1 92 ? -7.984 18.173 4.966 1.00 75.19 92 ASN A N 1
ATOM 709 C CA . ASN A 1 92 ? -6.995 17.188 4.512 1.00 75.19 92 ASN A CA 1
ATOM 710 C C . ASN A 1 92 ? -6.258 16.539 5.696 1.00 75.19 92 ASN A C 1
ATOM 712 O O . ASN A 1 92 ? -6.079 15.318 5.726 1.00 75.19 92 ASN A O 1
ATOM 716 N N . LEU A 1 93 ? -5.863 17.341 6.687 1.00 75.50 93 LEU A N 1
ATOM 717 C CA . LEU A 1 93 ? -5.124 16.870 7.855 1.00 75.50 93 LEU A CA 1
ATOM 718 C C . LEU A 1 93 ? -5.995 16.061 8.825 1.00 75.50 93 LEU A C 1
ATOM 720 O O . LEU A 1 93 ? -5.525 15.084 9.400 1.00 75.50 93 LEU A O 1
ATOM 724 N N . HIS A 1 94 ? -7.256 16.424 9.025 1.00 75.94 94 HIS A N 1
ATOM 725 C CA . HIS A 1 94 ? -8.114 15.779 10.019 1.00 75.94 94 HIS A CA 1
ATOM 726 C C . HIS A 1 94 ? -8.939 14.629 9.444 1.00 75.94 94 HIS A C 1
ATOM 728 O O . HIS A 1 94 ? -9.162 13.638 10.136 1.00 75.94 94 HIS A O 1
ATOM 734 N N . SER A 1 95 ? -9.342 14.720 8.177 1.00 76.69 95 SER A N 1
ATOM 735 C CA . SER A 1 95 ? -10.298 13.782 7.570 1.00 76.69 95 SER A CA 1
ATOM 736 C C . SER A 1 95 ? -9.634 12.727 6.692 1.00 76.69 95 SER A C 1
ATOM 738 O O . SER A 1 95 ? -10.193 11.651 6.510 1.00 76.69 95 SER A O 1
ATOM 740 N N . LEU A 1 96 ? -8.449 13.009 6.134 1.00 82.25 96 LEU A N 1
ATOM 741 C CA . LEU A 1 96 ? -7.783 12.120 5.169 1.00 82.25 96 LEU A CA 1
ATOM 742 C C . LEU A 1 96 ? -6.460 11.534 5.685 1.00 82.25 96 LEU A C 1
ATOM 744 O O . LEU A 1 96 ? -5.880 10.645 5.056 1.00 82.25 96 LEU A O 1
ATOM 748 N N . SER A 1 97 ? -5.978 11.998 6.840 1.00 85.12 97 SER A N 1
ATOM 749 C CA . SER A 1 97 ? -4.667 11.609 7.371 1.00 85.12 97 SER A CA 1
ATOM 750 C C . SER A 1 97 ? -4.606 10.229 8.014 1.00 85.12 97 SER A C 1
ATOM 752 O O . SER A 1 97 ? -3.505 9.767 8.319 1.00 85.12 97 SER A O 1
ATOM 754 N N . LEU A 1 98 ? -5.750 9.572 8.211 1.00 91.94 98 LEU A N 1
ATOM 755 C CA . LEU A 1 98 ? -5.843 8.263 8.846 1.00 91.94 98 LEU A CA 1
ATOM 756 C C . LEU A 1 98 ? -6.607 7.261 7.978 1.00 91.94 98 LEU A C 1
ATOM 758 O O . LEU A 1 98 ? -7.499 7.614 7.205 1.00 91.94 98 LEU A O 1
ATOM 762 N N . HIS A 1 99 ? -6.272 5.994 8.186 1.00 93.44 99 HIS A N 1
ATOM 763 C CA . HIS A 1 99 ? -7.049 4.839 7.770 1.00 93.44 99 HIS A CA 1
ATOM 764 C C . HIS A 1 99 ? -7.545 4.088 9.001 1.00 93.44 99 HIS A C 1
ATOM 766 O O . HIS A 1 99 ? -6.777 3.840 9.937 1.00 93.44 99 HIS A O 1
ATOM 772 N N . GLN A 1 100 ? -8.816 3.696 8.986 1.00 94.69 100 GLN A N 1
ATOM 773 C CA . GLN A 1 100 ? -9.429 2.872 10.016 1.00 94.69 100 GLN A CA 1
ATOM 774 C C . GLN A 1 100 ? -9.488 1.414 9.553 1.00 94.69 100 GLN A C 1
ATOM 776 O O . GLN A 1 100 ? -9.976 1.094 8.465 1.00 94.69 100 GLN A O 1
ATOM 781 N N . VAL A 1 101 ? -9.018 0.514 10.413 1.00 94.94 101 VAL A N 1
ATOM 782 C CA . VAL A 1 101 ? -9.273 -0.925 10.322 1.00 94.94 101 VAL A CA 1
ATOM 783 C C . VAL A 1 101 ? -10.302 -1.283 11.383 1.00 94.94 101 VAL A C 1
ATOM 785 O O . VAL A 1 101 ? -10.015 -1.205 12.572 1.00 94.94 101 VAL A O 1
ATOM 788 N N . GLU A 1 102 ? -11.505 -1.639 10.959 1.00 93.12 102 GLU A N 1
ATOM 789 C CA . GLU A 1 102 ? -12.611 -2.073 11.806 1.00 93.12 102 GLU A CA 1
ATOM 790 C C . GLU A 1 102 ? -12.596 -3.592 11.967 1.00 93.12 102 GLU A C 1
ATOM 792 O O . GLU A 1 102 ? -12.425 -4.331 10.993 1.00 93.12 102 GLU A O 1
ATOM 797 N N . PHE A 1 103 ? -12.816 -4.050 13.198 1.00 91.44 103 PHE A N 1
ATOM 798 C CA . PHE A 1 103 ? -13.055 -5.456 13.495 1.00 91.44 103 PHE A CA 1
ATOM 799 C C . PHE A 1 103 ? -14.565 -5.698 13.473 1.00 91.44 103 PHE A C 1
ATOM 801 O O . PHE A 1 103 ? -15.292 -5.200 14.333 1.00 91.44 103 PHE A O 1
ATOM 808 N N . ILE A 1 104 ? -15.043 -6.399 12.447 1.00 88.62 104 ILE A N 1
ATOM 809 C CA . ILE A 1 104 ? -16.479 -6.547 12.152 1.00 88.62 104 ILE A CA 1
ATOM 810 C C . ILE A 1 104 ? -17.026 -7.947 12.453 1.00 88.62 104 ILE A C 1
ATOM 812 O O . ILE A 1 104 ? -18.243 -8.122 12.500 1.00 88.62 104 ILE A O 1
ATOM 816 N N . GLY A 1 105 ? -16.145 -8.931 12.632 1.00 80.50 105 GLY A N 1
ATOM 817 C CA . GLY A 1 105 ? -16.528 -10.318 12.881 1.00 80.50 105 GLY A CA 1
ATOM 818 C C . GLY A 1 105 ? -16.875 -10.615 14.338 1.00 80.50 105 GLY A C 1
ATOM 819 O O . GLY A 1 105 ? -16.790 -9.753 15.216 1.00 80.50 105 GLY A O 1
ATOM 820 N N . ASP A 1 106 ? -17.248 -11.869 14.604 1.00 83.38 106 ASP A N 1
ATOM 821 C CA . ASP A 1 106 ? -17.487 -12.339 15.969 1.00 83.38 106 ASP A CA 1
ATOM 822 C C . ASP A 1 106 ? -16.209 -12.189 16.827 1.00 83.38 106 ASP A C 1
ATOM 824 O O . ASP A 1 106 ? -15.138 -12.643 16.411 1.00 83.38 106 ASP A O 1
ATOM 828 N N . PRO A 1 107 ? -16.283 -11.593 18.035 1.00 83.06 107 PRO A N 1
ATOM 829 C CA . PRO A 1 107 ? -15.109 -11.394 18.881 1.00 83.06 107 PRO A CA 1
ATOM 830 C C . PRO A 1 107 ? -14.370 -12.685 19.250 1.00 83.06 107 PRO A C 1
ATOM 832 O O . PRO A 1 107 ? -13.147 -12.661 19.377 1.00 83.06 107 PRO A O 1
ATOM 835 N N . ASN A 1 108 ? -15.065 -13.817 19.413 1.00 84.12 108 ASN A N 1
ATOM 836 C CA . ASN A 1 108 ? -14.400 -15.085 19.727 1.00 84.12 108 ASN A CA 1
ATOM 837 C C . ASN A 1 108 ? -13.685 -15.653 18.501 1.00 84.12 108 ASN A C 1
ATOM 839 O O . ASN A 1 108 ? -12.593 -16.205 18.638 1.00 84.12 108 ASN A O 1
ATOM 843 N N . GLN A 1 109 ? -14.282 -15.517 17.314 1.00 85.94 109 GLN A N 1
ATOM 844 C CA . GLN A 1 109 ? -13.630 -15.882 16.058 1.00 85.94 109 GLN A CA 1
ATOM 845 C C . GLN A 1 109 ? -12.384 -15.023 15.831 1.00 85.94 109 GLN A C 1
ATOM 847 O O . GLN A 1 109 ? -11.324 -15.569 15.537 1.00 85.94 109 GLN A O 1
ATOM 852 N N . LEU A 1 110 ? -12.477 -13.709 16.062 1.00 86.44 110 LEU A N 1
ATOM 853 C CA . LEU A 1 110 ? -11.337 -12.800 15.982 1.00 86.44 110 LEU A CA 1
ATOM 854 C C . LEU A 1 110 ? -10.219 -13.239 16.938 1.00 86.44 110 LEU A C 1
ATOM 856 O O . LEU A 1 110 ? -9.088 -13.394 16.507 1.00 86.44 110 LEU A O 1
ATOM 860 N N . LEU A 1 111 ? -10.514 -13.518 18.210 1.00 85.88 111 LEU A N 1
ATOM 861 C CA . LEU A 1 111 ? -9.500 -13.951 19.186 1.00 85.88 111 LEU A CA 1
ATOM 862 C C . LEU A 1 111 ? -8.794 -15.264 18.811 1.00 85.88 111 LEU A C 1
ATOM 864 O O . LEU A 1 111 ? -7.648 -15.476 19.194 1.00 85.88 111 LEU A O 1
ATOM 868 N N . ARG A 1 112 ? -9.477 -16.162 18.095 1.00 89.44 112 ARG A N 1
ATOM 869 C CA . ARG A 1 112 ? -8.929 -17.465 17.676 1.00 89.44 112 ARG A CA 1
ATOM 870 C C . ARG A 1 112 ? -8.242 -17.423 16.319 1.00 89.44 112 ARG A C 1
ATOM 872 O O . ARG A 1 112 ? -7.544 -18.373 15.969 1.00 89.44 112 ARG A O 1
ATOM 879 N N . PHE A 1 113 ? -8.479 -16.371 15.546 1.00 92.19 113 PHE A N 1
ATOM 880 C CA . PHE A 1 113 ? -7.935 -16.247 14.211 1.00 92.19 113 PHE A CA 1
ATOM 881 C C . PHE A 1 113 ? -6.411 -16.183 14.261 1.00 92.19 113 PHE A C 1
ATOM 883 O O . PHE A 1 113 ? -5.830 -15.403 15.008 1.00 92.19 113 PHE A O 1
ATOM 890 N N . GLN A 1 114 ? -5.773 -17.005 13.435 1.00 94.06 114 GLN A N 1
ATOM 891 C CA . GLN A 1 114 ? -4.331 -17.005 13.249 1.00 94.06 114 GLN A CA 1
ATOM 892 C C . GLN A 1 114 ? -4.022 -16.988 11.757 1.00 94.06 114 GLN A C 1
ATOM 894 O O . GLN A 1 114 ? -4.589 -17.754 10.961 1.00 94.06 114 GLN A O 1
ATOM 899 N N . PHE A 1 115 ? -3.113 -16.095 11.382 1.00 92.81 115 PHE A N 1
ATOM 900 C CA . PHE A 1 115 ? -2.669 -15.905 10.016 1.00 92.81 115 PHE A CA 1
ATOM 901 C C . PHE A 1 115 ? -1.218 -16.359 9.882 1.00 92.81 115 PHE A C 1
ATOM 903 O O . PHE A 1 115 ? -0.309 -15.823 10.508 1.00 92.81 115 PHE A O 1
ATOM 910 N N . ALA A 1 116 ? -0.994 -17.359 9.033 1.00 88.44 116 ALA A N 1
ATOM 911 C CA . ALA A 1 116 ? 0.338 -17.863 8.734 1.00 88.44 116 ALA A CA 1
ATOM 912 C C . ALA A 1 116 ? 0.805 -17.340 7.374 1.00 88.44 116 ALA A C 1
ATOM 914 O O . ALA A 1 116 ? 0.061 -17.384 6.392 1.00 88.44 116 ALA A O 1
ATOM 915 N N . LEU A 1 117 ? 2.065 -16.905 7.293 1.00 84.75 117 LEU A N 1
ATOM 916 C CA . LEU A 1 117 ? 2.670 -16.549 6.014 1.00 84.75 117 LEU A CA 1
ATOM 917 C C . LEU A 1 117 ? 2.873 -17.814 5.168 1.00 84.75 117 LEU A C 1
ATOM 919 O O . LEU A 1 117 ? 3.677 -18.679 5.516 1.00 84.75 117 LEU A O 1
ATOM 923 N N . GLN A 1 118 ? 2.167 -17.897 4.042 1.00 82.62 118 GLN A N 1
ATOM 924 C CA . GLN A 1 118 ? 2.277 -18.984 3.069 1.00 82.62 118 GLN A CA 1
ATOM 925 C C . GLN A 1 118 ? 2.617 -18.428 1.675 1.00 82.62 118 GLN A C 1
ATOM 927 O O . GLN A 1 118 ? 2.287 -17.275 1.382 1.00 82.62 118 GLN A O 1
ATOM 932 N N . PRO A 1 119 ? 3.254 -19.226 0.791 1.00 76.62 119 PRO A N 1
ATOM 933 C CA . PRO A 1 119 ? 3.549 -18.808 -0.584 1.00 76.62 119 PRO A CA 1
ATOM 934 C C . PRO A 1 119 ? 2.305 -18.399 -1.380 1.00 76.62 119 PRO A C 1
ATOM 936 O O . PRO A 1 119 ? 2.385 -17.552 -2.265 1.00 76.62 119 PRO A O 1
ATOM 939 N N . VAL A 1 120 ? 1.159 -18.997 -1.054 1.00 81.25 120 VAL A N 1
ATOM 940 C CA . VAL A 1 120 ? -0.150 -18.664 -1.610 1.00 81.25 120 VAL A CA 1
ATOM 941 C C . VAL A 1 120 ? -1.133 -18.612 -0.450 1.00 81.25 120 VAL A C 1
ATOM 943 O O . VAL A 1 120 ? -1.299 -19.602 0.257 1.00 81.25 120 VAL A O 1
ATOM 946 N N . ILE A 1 121 ? -1.765 -17.459 -0.244 1.00 85.06 121 ILE A N 1
ATOM 947 C CA . ILE A 1 121 ? -2.882 -17.324 0.685 1.00 85.06 121 ILE A CA 1
ATOM 948 C C . ILE A 1 121 ? -4.137 -17.815 -0.032 1.00 85.06 121 ILE A C 1
ATOM 950 O O . ILE A 1 121 ? -4.477 -17.320 -1.110 1.00 85.06 121 ILE A O 1
ATOM 954 N N . THR A 1 122 ? -4.785 -18.816 0.556 1.00 86.31 122 THR A N 1
ATOM 955 C CA . THR A 1 122 ? -5.946 -19.498 -0.025 1.00 86.31 122 THR A CA 1
ATOM 956 C C . THR A 1 122 ? -7.205 -18.639 0.042 1.00 86.31 122 THR A C 1
ATOM 958 O O . THR A 1 122 ? -7.334 -17.760 0.903 1.00 86.31 122 THR A O 1
ATOM 961 N N . MET A 1 123 ? -8.179 -18.927 -0.826 1.00 86.38 123 MET A N 1
ATOM 962 C CA . MET A 1 123 ? -9.469 -18.225 -0.820 1.00 86.38 123 MET A CA 1
ATOM 963 C C . MET A 1 123 ? -10.175 -18.295 0.532 1.00 86.38 123 MET A C 1
ATOM 965 O O . MET A 1 123 ? -10.787 -17.311 0.941 1.00 86.38 123 MET A O 1
ATOM 969 N N . ASP A 1 124 ? -10.093 -19.426 1.231 1.00 90.06 124 ASP A N 1
ATOM 970 C CA . ASP A 1 124 ? -10.758 -19.600 2.525 1.00 90.06 124 ASP A CA 1
ATOM 971 C C . ASP A 1 124 ? -10.158 -18.684 3.589 1.00 90.06 124 ASP A C 1
ATOM 973 O O . ASP A 1 124 ? -10.893 -18.019 4.317 1.00 90.06 124 ASP A O 1
ATOM 977 N N . LYS A 1 125 ? -8.827 -18.544 3.612 1.00 90.62 125 LYS A N 1
ATOM 978 C CA . LYS A 1 125 ? -8.166 -17.612 4.529 1.00 90.62 125 LYS A CA 1
ATOM 979 C C . LYS A 1 125 ? -8.489 -16.158 4.179 1.00 90.62 125 LYS A C 1
ATOM 981 O O . LYS A 1 125 ? -8.694 -15.344 5.073 1.00 90.62 125 LYS A O 1
ATOM 986 N N . ILE A 1 126 ? -8.586 -15.832 2.888 1.00 89.62 126 ILE A N 1
ATOM 987 C CA . ILE A 1 126 ? -8.995 -14.497 2.426 1.00 89.62 126 ILE A CA 1
ATOM 988 C C . ILE A 1 126 ? -10.434 -14.179 2.857 1.00 89.62 126 ILE A C 1
ATOM 990 O O . ILE A 1 126 ? -10.704 -13.067 3.314 1.00 89.62 126 ILE A O 1
ATOM 994 N N . LYS A 1 127 ? -11.359 -15.137 2.730 1.00 89.81 127 LYS A N 1
ATOM 995 C CA . LYS A 1 127 ? -12.746 -14.985 3.193 1.00 89.81 127 LYS A CA 1
ATOM 996 C C . LYS A 1 127 ? -12.806 -14.773 4.700 1.00 89.81 127 LYS A C 1
ATOM 998 O O . LYS A 1 127 ? -13.474 -13.847 5.139 1.00 89.81 127 LYS A O 1
ATOM 1003 N N . GLU A 1 128 ? -12.045 -15.548 5.465 1.00 91.81 128 GLU A N 1
ATOM 1004 C CA . GLU A 1 128 ? -11.979 -15.408 6.920 1.00 91.81 128 GLU A CA 1
ATOM 1005 C C . GLU A 1 128 ? -11.459 -14.018 7.333 1.00 91.81 128 GLU A C 1
ATOM 1007 O O . GLU A 1 128 ? -12.066 -13.352 8.168 1.00 91.81 128 GLU A O 1
ATOM 1012 N N . ILE A 1 129 ? -10.408 -13.504 6.676 1.00 92.00 129 ILE A N 1
ATOM 1013 C CA . ILE A 1 129 ? -9.938 -12.122 6.897 1.00 92.00 129 ILE A CA 1
ATOM 1014 C C . ILE A 1 129 ? -11.060 -11.120 6.608 1.00 92.00 129 ILE A C 1
ATOM 1016 O O . ILE A 1 129 ? -11.262 -10.195 7.385 1.00 92.00 129 ILE A O 1
ATOM 1020 N N . ARG A 1 130 ? -11.813 -11.297 5.520 1.00 90.06 130 ARG A N 1
ATOM 1021 C CA . ARG A 1 130 ? -12.918 -10.403 5.130 1.00 90.06 130 ARG A CA 1
ATOM 1022 C C . ARG A 1 130 ? -14.113 -10.436 6.073 1.00 90.06 130 ARG A C 1
ATOM 1024 O O . ARG A 1 130 ? -14.843 -9.451 6.154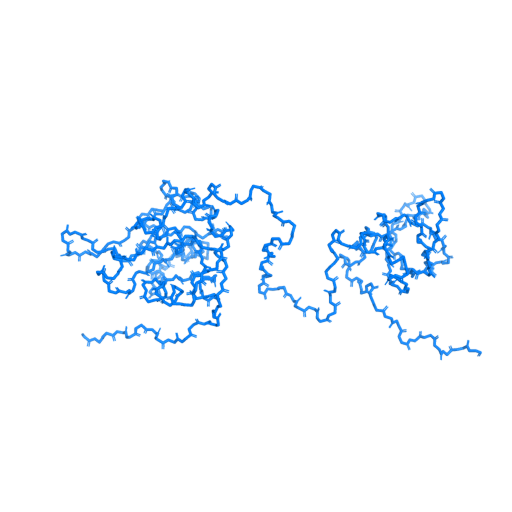 1.00 90.06 130 ARG A O 1
ATOM 1031 N N . GLU A 1 131 ? -14.344 -11.565 6.728 1.00 90.19 131 GLU A N 1
ATOM 1032 C CA . GLU A 1 131 ? -15.385 -11.714 7.744 1.00 90.19 131 GLU A CA 1
ATOM 1033 C C . GLU A 1 131 ? -15.004 -11.008 9.046 1.00 90.19 131 GLU A C 1
ATOM 1035 O O . GLU A 1 131 ? -15.878 -10.531 9.765 1.00 90.19 131 GLU A O 1
ATOM 1040 N N . LEU A 1 132 ? -13.704 -10.908 9.331 1.00 91.31 132 LEU A N 1
ATOM 1041 C CA . LEU A 1 132 ? -13.180 -10.365 10.580 1.00 91.31 132 LEU A CA 1
ATOM 1042 C C . LEU A 1 132 ? -12.771 -8.890 10.480 1.00 91.31 132 LEU A C 1
ATOM 1044 O O . LEU A 1 132 ? -12.970 -8.136 11.432 1.00 91.31 132 LEU A O 1
ATOM 1048 N N . TYR A 1 133 ? -12.231 -8.470 9.337 1.00 92.75 133 TYR A N 1
ATOM 1049 C CA . TYR A 1 133 ? -11.566 -7.186 9.131 1.00 92.75 133 TYR A CA 1
ATOM 1050 C C . TYR A 1 133 ? -12.210 -6.363 8.020 1.00 92.75 133 TYR A C 1
ATOM 1052 O O . TYR A 1 133 ? -12.589 -6.875 6.966 1.00 92.75 133 TYR A O 1
ATOM 1060 N N . ARG A 1 134 ? -12.227 -5.042 8.207 1.00 92.44 134 ARG A N 1
ATOM 1061 C CA . ARG A 1 134 ? -12.574 -4.074 7.164 1.00 92.44 134 ARG A CA 1
ATOM 1062 C C . ARG A 1 134 ? -11.655 -2.869 7.239 1.00 92.44 134 ARG A C 1
ATOM 1064 O O . ARG A 1 134 ? -11.554 -2.249 8.286 1.00 92.44 134 ARG A O 1
ATOM 1071 N N . CYS A 1 135 ? -11.018 -2.506 6.133 1.00 93.00 135 CYS A N 1
ATOM 1072 C CA . CYS A 1 135 ? -10.224 -1.283 6.054 1.00 93.00 135 CYS A CA 1
ATOM 1073 C C . CYS A 1 135 ? -10.796 -0.339 4.997 1.00 93.00 135 CYS A C 1
ATOM 1075 O O . CYS A 1 135 ? -11.177 -0.776 3.913 1.00 93.00 135 CYS A O 1
ATOM 1077 N N . ASP A 1 136 ? -10.829 0.954 5.303 1.00 91.38 136 ASP A N 1
ATOM 1078 C CA . ASP A 1 136 ? -11.279 2.003 4.377 1.00 91.38 136 ASP A CA 1
ATOM 1079 C C . ASP A 1 136 ? -10.241 2.379 3.303 1.00 91.38 136 ASP A C 1
ATOM 1081 O O . ASP A 1 136 ? -10.509 3.201 2.424 1.00 91.38 136 ASP A O 1
ATOM 1085 N N . CYS A 1 137 ? -9.047 1.783 3.338 1.00 88.75 137 CYS A N 1
ATOM 1086 C CA . CYS A 1 137 ? -7.997 2.130 2.397 1.00 88.75 137 CYS A CA 1
ATOM 1087 C C . CYS A 1 137 ? -8.270 1.571 0.996 1.00 88.75 137 CYS A C 1
ATOM 1089 O O . CYS A 1 137 ? -8.824 0.484 0.806 1.00 88.75 137 CYS A O 1
ATOM 1091 N N . LYS A 1 138 ? -7.765 2.282 -0.016 1.00 85.69 138 LYS A N 1
ATOM 1092 C CA . LYS A 1 138 ? -7.914 1.896 -1.425 1.00 85.69 138 LYS A CA 1
ATOM 1093 C C . LYS A 1 138 ? -7.467 0.458 -1.704 1.00 85.69 138 LYS A C 1
ATOM 1095 O O . LYS A 1 138 ? -8.149 -0.257 -2.426 1.00 85.69 138 LYS A O 1
ATOM 1100 N N . ALA A 1 139 ? -6.336 0.028 -1.140 1.00 84.62 139 ALA A N 1
ATOM 1101 C CA . ALA A 1 139 ? -5.801 -1.313 -1.381 1.00 84.62 139 ALA A CA 1
ATOM 1102 C C . ALA A 1 139 ? -6.753 -2.415 -0.890 1.00 84.62 139 ALA A C 1
ATOM 1104 O O . ALA A 1 139 ? -6.954 -3.408 -1.591 1.00 84.62 139 ALA A O 1
ATOM 1105 N N . PHE A 1 140 ? -7.384 -2.217 0.271 1.00 87.88 140 PHE A N 1
ATOM 1106 C CA . PHE A 1 140 ? -8.383 -3.145 0.790 1.00 87.88 140 PHE A CA 1
ATOM 1107 C C . PHE A 1 140 ? -9.651 -3.121 -0.063 1.00 87.88 140 PHE A C 1
ATOM 1109 O O . PHE A 1 140 ? -10.139 -4.175 -0.449 1.00 87.88 140 PHE A O 1
ATOM 1116 N N . MET A 1 141 ? -10.128 -1.939 -0.458 1.00 81.81 141 MET A N 1
ATOM 1117 C CA . MET A 1 141 ? -11.291 -1.819 -1.345 1.00 81.81 141 MET A CA 1
ATOM 1118 C C . MET A 1 141 ? -11.071 -2.480 -2.715 1.00 81.81 141 MET A C 1
ATOM 1120 O O . MET A 1 141 ? -12.010 -3.020 -3.294 1.00 81.81 141 MET A O 1
ATOM 1124 N N . SER A 1 142 ? -9.839 -2.465 -3.236 1.00 78.62 142 SER A N 1
ATOM 1125 C CA . SER A 1 142 ? -9.503 -3.093 -4.519 1.00 78.62 142 SER A CA 1
ATOM 1126 C C . SER A 1 142 ? -9.269 -4.603 -4.429 1.00 78.62 142 SER A C 1
ATOM 1128 O O . SER A 1 142 ? -9.643 -5.319 -5.349 1.00 78.62 142 SER A O 1
ATOM 1130 N N . THR A 1 143 ? -8.632 -5.093 -3.361 1.00 75.81 143 THR A N 1
ATOM 1131 C CA . THR A 1 143 ? -8.218 -6.510 -3.248 1.00 75.81 143 THR A CA 1
ATOM 1132 C C . THR A 1 143 ? -9.111 -7.343 -2.337 1.00 75.81 143 THR A C 1
ATOM 1134 O O . THR A 1 143 ? -9.028 -8.567 -2.338 1.00 75.81 143 THR A O 1
ATOM 1137 N N . GLY A 1 144 ? -9.923 -6.694 -1.510 1.00 77.12 144 GLY A N 1
ATOM 1138 C CA . GLY A 1 144 ? -10.746 -7.305 -0.479 1.00 77.12 144 GLY A CA 1
ATOM 1139 C C . GLY A 1 144 ? -9.997 -7.762 0.773 1.00 77.12 144 GLY A C 1
ATOM 1140 O O . GLY A 1 144 ? -10.667 -8.102 1.732 1.00 77.12 144 GLY A O 1
ATOM 1141 N N . TRP A 1 145 ? -8.659 -7.804 0.813 1.00 83.44 145 TRP A N 1
ATOM 1142 C CA . TRP A 1 145 ? -7.946 -8.328 1.995 1.00 83.44 145 TRP A CA 1
ATOM 1143 C C . TRP A 1 145 ? -6.501 -7.841 2.155 1.00 83.44 145 TRP A C 1
ATOM 1145 O O . TRP A 1 145 ? -6.032 -7.647 3.275 1.00 83.44 145 TRP A O 1
ATOM 1155 N N . ALA A 1 146 ? -5.784 -7.627 1.049 1.00 83.06 146 ALA A N 1
ATOM 1156 C CA . ALA A 1 146 ? -4.355 -7.337 1.060 1.00 83.06 146 ALA A CA 1
ATOM 1157 C C . ALA A 1 146 ? -4.092 -5.829 1.196 1.00 83.06 146 ALA A C 1
ATOM 1159 O O . ALA A 1 146 ? -3.951 -5.108 0.204 1.00 83.06 146 ALA A O 1
ATOM 1160 N N . CYS A 1 147 ? -3.981 -5.346 2.435 1.00 91.19 147 CYS A N 1
ATOM 1161 C CA . CYS A 1 147 ? -3.453 -4.013 2.725 1.00 91.19 147 CYS A CA 1
ATOM 1162 C C . CYS A 1 147 ? -2.526 -4.009 3.951 1.00 91.19 147 CYS A C 1
ATOM 1164 O O . CYS A 1 147 ? -2.662 -4.840 4.848 1.00 91.19 147 CYS A O 1
ATOM 1166 N N . SER A 1 148 ? -1.592 -3.054 4.009 1.00 93.12 148 SER A N 1
ATOM 1167 C CA . SER A 1 148 ? -0.632 -2.939 5.116 1.00 93.12 148 SER A CA 1
ATOM 1168 C C . SER A 1 148 ? -1.301 -2.649 6.457 1.00 93.12 148 SER A C 1
ATOM 1170 O O . SER A 1 148 ? -0.821 -3.128 7.476 1.00 93.12 148 SER A O 1
ATOM 1172 N N . HIS A 1 149 ? -2.429 -1.929 6.471 1.00 94.38 149 HIS A N 1
ATOM 1173 C CA . HIS A 1 149 ? -3.158 -1.632 7.708 1.00 94.38 149 HIS A CA 1
ATOM 1174 C C . HIS A 1 149 ? -3.780 -2.889 8.329 1.00 94.38 149 HIS A C 1
ATOM 1176 O O . HIS A 1 149 ? -3.696 -3.071 9.536 1.00 94.38 149 HIS A O 1
ATOM 1182 N N . VAL A 1 150 ? -4.371 -3.783 7.522 1.00 94.38 150 VAL A N 1
ATOM 1183 C CA . VAL A 1 150 ? -4.933 -5.051 8.024 1.00 94.38 150 VAL A CA 1
ATOM 1184 C C . VAL A 1 150 ? -3.820 -5.975 8.509 1.00 94.38 150 VAL A C 1
ATOM 1186 O O . VAL A 1 150 ? -3.958 -6.576 9.566 1.00 94.38 150 VAL A O 1
ATOM 1189 N N . VAL A 1 151 ? -2.686 -6.033 7.802 1.00 94.44 151 VAL A N 1
ATOM 1190 C CA . VAL A 1 151 ? -1.502 -6.782 8.262 1.00 94.44 151 VAL A CA 1
ATOM 1191 C C . VAL A 1 151 ? -0.985 -6.243 9.601 1.00 94.44 151 VAL A C 1
ATOM 1193 O O . VAL A 1 151 ? -0.729 -7.029 10.511 1.00 94.44 151 VAL A O 1
ATOM 1196 N N . ALA A 1 152 ? -0.893 -4.920 9.753 1.00 94.38 152 ALA A N 1
ATOM 1197 C CA . ALA A 1 152 ? -0.515 -4.290 11.015 1.00 94.38 152 ALA A CA 1
ATOM 1198 C C . ALA A 1 152 ? -1.533 -4.583 12.129 1.00 94.38 152 ALA A C 1
ATOM 1200 O O . ALA A 1 152 ? -1.140 -4.948 13.230 1.00 94.38 152 ALA A O 1
ATOM 1201 N N . ALA A 1 153 ? -2.836 -4.507 11.843 1.00 94.19 153 ALA A N 1
ATOM 1202 C CA . ALA A 1 153 ? -3.885 -4.820 12.811 1.00 94.19 153 ALA A CA 1
ATOM 1203 C C . ALA A 1 153 ? -3.853 -6.292 13.263 1.00 94.19 153 ALA A C 1
ATOM 1205 O O . ALA A 1 153 ? -4.016 -6.562 14.450 1.00 94.19 153 ALA A O 1
ATOM 1206 N N . MET A 1 154 ? -3.587 -7.236 12.351 1.00 94.31 154 MET A N 1
ATOM 1207 C CA . MET A 1 154 ? -3.374 -8.647 12.703 1.00 94.31 154 MET A CA 1
ATOM 1208 C C . MET A 1 154 ? -2.140 -8.825 13.599 1.00 94.31 154 MET A C 1
ATOM 1210 O O . MET A 1 154 ? -2.193 -9.599 14.549 1.00 94.31 154 MET A O 1
ATOM 1214 N N . SER A 1 155 ? -1.054 -8.087 13.345 1.00 94.19 155 SER A N 1
ATOM 1215 C CA . SER A 1 155 ? 0.141 -8.102 14.202 1.00 94.19 155 SER A CA 1
ATOM 1216 C C . SER A 1 155 ? -0.126 -7.515 15.590 1.00 94.19 155 SER A C 1
ATOM 1218 O O . SER A 1 155 ? 0.269 -8.116 16.582 1.00 94.19 155 SER A O 1
ATOM 1220 N N . ILE A 1 156 ? -0.840 -6.388 15.669 1.00 91.81 156 ILE A N 1
ATOM 1221 C CA . ILE A 1 156 ? -1.247 -5.740 16.930 1.00 91.81 156 ILE A CA 1
ATOM 1222 C C . ILE A 1 156 ? -2.147 -6.663 17.765 1.00 91.81 156 ILE A C 1
ATOM 1224 O O . ILE A 1 156 ? -2.102 -6.624 18.990 1.00 91.81 156 ILE A O 1
ATOM 1228 N N . ASN A 1 157 ? -2.948 -7.505 17.109 1.00 90.00 157 ASN A N 1
ATOM 1229 C CA . ASN A 1 157 ? -3.788 -8.510 17.759 1.00 90.00 157 ASN A CA 1
ATOM 1230 C C . ASN A 1 157 ? -3.066 -9.836 18.055 1.00 90.00 157 ASN A C 1
ATOM 1232 O O . ASN A 1 157 ? -3.734 -10.788 18.449 1.00 90.00 157 ASN A O 1
ATOM 1236 N N . GLU A 1 158 ? -1.749 -9.933 17.840 1.00 91.38 158 GLU A N 1
ATOM 1237 C CA . GLU A 1 158 ? -0.967 -11.166 18.042 1.00 91.38 158 GLU A CA 1
ATOM 1238 C C . GLU A 1 158 ? -1.457 -12.356 17.182 1.00 91.38 158 GLU A C 1
ATOM 1240 O O . GLU A 1 158 ? -1.315 -13.527 17.537 1.00 91.38 158 GLU A O 1
ATOM 1245 N N . GLN A 1 159 ? -2.043 -12.062 16.018 1.00 93.56 159 GLN A N 1
ATOM 1246 C CA . GLN A 1 159 ? -2.551 -13.055 15.059 1.00 93.56 159 GLN A CA 1
ATOM 1247 C C . GLN A 1 159 ? -1.593 -13.299 13.890 1.00 93.56 159 GLN A C 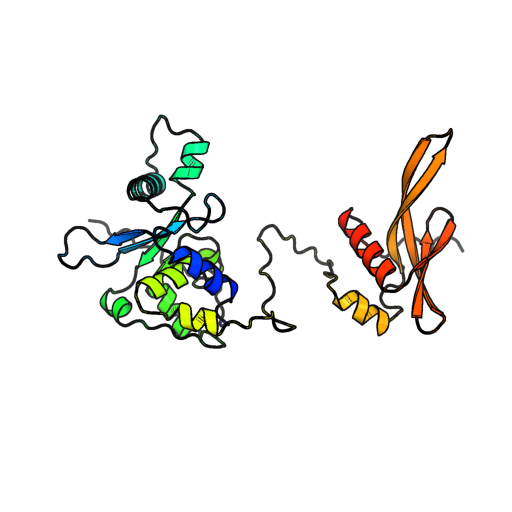1
ATOM 1249 O O . GLN A 1 159 ? -1.847 -14.146 13.031 1.00 93.56 159 GLN A O 1
ATOM 1254 N N . PHE A 1 160 ? -0.535 -12.494 13.794 1.00 94.00 160 PHE A N 1
ATOM 1255 C CA . PHE A 1 160 ? 0.469 -12.572 12.746 1.00 94.00 160 PHE A CA 1
ATOM 1256 C C . PHE A 1 160 ? 1.828 -12.126 13.278 1.00 94.00 160 PHE A C 1
ATOM 1258 O O . PHE A 1 160 ? 1.968 -11.012 13.779 1.00 94.00 160 PHE A O 1
ATOM 1265 N N . ASP A 1 161 ? 2.836 -12.980 13.114 1.00 92.94 161 ASP A N 1
ATOM 1266 C CA . ASP A 1 161 ? 4.221 -12.657 13.451 1.00 92.94 161 ASP A CA 1
ATOM 1267 C C . ASP A 1 161 ? 4.855 -11.829 12.322 1.00 92.94 161 ASP A C 1
ATOM 1269 O O . ASP A 1 161 ? 5.383 -12.353 11.331 1.00 92.94 161 ASP A O 1
ATOM 1273 N N . LEU A 1 162 ? 4.720 -10.507 12.449 1.00 93.12 162 LEU A N 1
ATOM 1274 C CA . LEU A 1 162 ? 5.186 -9.548 11.455 1.00 93.12 162 LEU A CA 1
ATOM 1275 C C . LEU A 1 162 ? 6.717 -9.489 11.374 1.00 93.12 162 LEU A C 1
ATOM 1277 O O . LEU A 1 162 ? 7.255 -9.378 10.269 1.00 93.12 162 LEU A O 1
ATOM 1281 N N . ASP A 1 163 ? 7.413 -9.615 12.503 1.00 90.62 163 ASP A N 1
ATOM 1282 C CA . ASP A 1 163 ? 8.876 -9.595 12.552 1.00 90.62 163 ASP A CA 1
ATOM 1283 C C . ASP A 1 163 ? 9.453 -10.822 11.840 1.00 90.62 163 ASP A C 1
ATOM 1285 O O . ASP A 1 163 ? 10.302 -10.705 10.948 1.00 90.62 163 ASP A O 1
ATOM 1289 N N . LEU A 1 164 ? 8.920 -12.012 12.130 1.00 89.62 164 LEU A N 1
ATOM 1290 C CA . LEU A 1 164 ? 9.289 -13.234 11.422 1.00 89.62 164 LEU A CA 1
ATOM 1291 C C . LEU A 1 164 ? 8.972 -13.135 9.928 1.00 89.62 164 LEU A C 1
ATOM 1293 O O . LEU A 1 164 ? 9.774 -13.565 9.096 1.00 89.62 164 LEU A O 1
ATOM 1297 N N . ALA A 1 165 ? 7.830 -12.555 9.558 1.00 88.25 165 ALA A N 1
ATOM 1298 C CA . ALA A 1 165 ? 7.491 -12.342 8.157 1.00 88.25 165 ALA A CA 1
ATOM 1299 C C . ALA A 1 165 ? 8.487 -11.405 7.457 1.00 88.25 165 ALA A C 1
ATOM 1301 O O . ALA A 1 165 ? 8.901 -11.699 6.334 1.00 88.25 165 ALA A O 1
ATOM 1302 N N . ALA A 1 166 ? 8.910 -10.325 8.119 1.00 87.19 166 ALA A N 1
ATOM 1303 C CA . ALA A 1 166 ? 9.895 -9.383 7.603 1.00 87.19 166 ALA A CA 1
ATOM 1304 C C . ALA A 1 166 ? 11.272 -10.036 7.408 1.00 87.19 166 ALA A C 1
ATOM 1306 O O . ALA A 1 166 ? 11.886 -9.844 6.358 1.00 87.19 166 ALA A O 1
ATOM 1307 N N . THR A 1 167 ? 11.726 -10.871 8.351 1.00 84.88 167 THR A N 1
ATOM 1308 C CA . THR A 1 167 ? 13.006 -11.598 8.215 1.00 84.88 167 THR A CA 1
ATOM 1309 C C . THR A 1 167 ? 13.006 -12.623 7.078 1.00 84.88 167 THR A C 1
ATOM 1311 O O . THR A 1 167 ? 14.052 -12.908 6.496 1.00 84.88 167 THR A O 1
ATOM 1314 N N . ARG A 1 168 ? 11.832 -13.160 6.724 1.00 81.31 168 ARG A N 1
ATOM 1315 C CA . ARG A 1 168 ? 11.651 -14.114 5.618 1.00 81.31 168 ARG A CA 1
ATOM 1316 C C . ARG A 1 168 ? 11.503 -13.444 4.255 1.00 81.31 168 ARG A C 1
ATOM 1318 O O . ARG A 1 168 ? 11.487 -14.145 3.240 1.00 81.31 168 ARG A O 1
ATOM 1325 N N . LEU A 1 169 ? 11.386 -12.115 4.198 1.00 70.62 169 LEU A N 1
ATOM 1326 C CA . LEU A 1 169 ? 11.350 -11.415 2.922 1.00 70.62 169 LEU A CA 1
ATOM 1327 C C . LEU A 1 169 ? 12.697 -11.575 2.209 1.00 70.62 169 LEU A C 1
ATOM 1329 O O . LEU A 1 169 ? 13.748 -11.340 2.806 1.00 70.62 169 LEU A O 1
ATOM 1333 N N . PRO A 1 170 ? 12.701 -11.933 0.915 1.00 58.19 170 PRO A N 1
ATOM 1334 C CA . PRO A 1 170 ? 13.945 -12.005 0.172 1.00 58.19 170 PRO A CA 1
ATOM 1335 C C . PRO A 1 170 ? 14.583 -10.606 0.114 1.00 58.19 170 PRO A C 1
ATOM 1337 O O . PRO A 1 170 ? 13.993 -9.660 -0.411 1.00 58.19 170 PRO A O 1
ATOM 1340 N N . THR A 1 171 ? 15.807 -10.482 0.639 1.00 50.06 171 THR A N 1
ATOM 1341 C CA . THR A 1 171 ? 16.597 -9.232 0.700 1.00 50.06 171 THR A CA 1
ATOM 1342 C C . THR A 1 171 ? 16.927 -8.659 -0.678 1.00 50.06 171 THR A C 1
ATOM 1344 O O . THR A 1 171 ? 17.162 -7.461 -0.829 1.00 50.06 171 THR A O 1
ATOM 1347 N N . LYS A 1 172 ? 16.886 -9.498 -1.716 1.00 45.81 172 LYS A N 1
ATOM 1348 C CA . LYS A 1 172 ? 16.876 -9.089 -3.121 1.00 45.81 172 LYS A CA 1
ATOM 1349 C C . LYS A 1 172 ? 15.530 -9.452 -3.727 1.00 45.81 172 LYS A C 1
ATOM 1351 O O . LYS A 1 172 ? 15.076 -10.583 -3.581 1.00 45.81 172 LYS A O 1
ATOM 1356 N N . LYS A 1 173 ? 14.922 -8.529 -4.485 1.00 48.66 173 LYS A N 1
ATOM 1357 C CA . LYS A 1 173 ? 13.822 -8.890 -5.392 1.00 48.66 173 LYS A CA 1
ATOM 1358 C C . LYS A 1 173 ? 14.318 -10.032 -6.274 1.00 48.66 173 LYS A C 1
ATOM 1360 O O . LYS A 1 173 ? 15.187 -9.810 -7.114 1.00 48.66 173 LYS A O 1
ATOM 1365 N N . LEU A 1 174 ? 13.785 -11.236 -6.068 1.00 41.88 174 LEU A N 1
ATOM 1366 C CA . LEU A 1 174 ? 14.028 -12.364 -6.962 1.00 41.88 174 LEU A CA 1
ATOM 1367 C C . LEU A 1 174 ? 13.756 -11.892 -8.396 1.00 41.88 174 LEU A C 1
ATOM 1369 O O . LEU A 1 174 ? 12.815 -11.125 -8.630 1.00 41.88 174 LEU A O 1
ATOM 1373 N N . SER A 1 175 ? 14.580 -12.288 -9.364 1.00 36.97 175 SER A N 1
ATOM 1374 C CA . SER A 1 175 ? 14.285 -11.993 -10.767 1.00 36.97 175 SER A CA 1
ATOM 1375 C C . SER A 1 175 ? 12.935 -12.630 -11.116 1.00 36.97 175 SER A C 1
ATOM 1377 O O . SER A 1 175 ? 12.791 -13.843 -11.012 1.00 36.97 175 SER A O 1
ATOM 1379 N N . GLY A 1 176 ? 11.935 -11.822 -11.476 1.00 48.19 176 GLY A N 1
ATOM 1380 C CA . GLY A 1 176 ? 10.546 -12.288 -11.629 1.00 48.19 176 GLY A CA 1
ATOM 1381 C C . GLY A 1 176 ? 9.652 -12.084 -10.398 1.00 48.19 176 GLY A C 1
ATOM 1382 O O . GLY A 1 176 ? 8.486 -12.460 -10.433 1.00 48.19 176 GLY A O 1
ATOM 1383 N N . GLY A 1 177 ? 10.167 -11.447 -9.344 1.00 47.12 177 GLY A N 1
ATOM 1384 C CA . GLY A 1 177 ? 9.412 -11.065 -8.157 1.00 47.12 177 GLY A CA 1
ATOM 1385 C C . GLY A 1 177 ? 8.225 -10.158 -8.475 1.00 47.12 177 GLY A C 1
ATOM 1386 O O . GLY A 1 177 ? 8.158 -9.528 -9.536 1.00 47.12 177 GLY A O 1
ATOM 1387 N N . GLN A 1 178 ? 7.286 -10.116 -7.531 1.00 46.00 178 GLN A N 1
ATOM 1388 C CA . GLN A 1 178 ? 5.996 -9.454 -7.669 1.00 46.00 178 GLN A CA 1
ATOM 1389 C C . GLN A 1 178 ? 6.119 -8.082 -8.342 1.00 46.00 178 GLN A C 1
ATOM 1391 O O . GLN A 1 178 ? 6.820 -7.180 -7.869 1.00 46.00 178 GLN A O 1
ATOM 1396 N N . ARG A 1 179 ? 5.453 -7.944 -9.492 1.00 55.03 179 ARG A N 1
ATOM 1397 C CA . ARG A 1 179 ? 5.444 -6.691 -10.247 1.00 55.03 179 ARG A CA 1
ATOM 1398 C C . ARG A 1 179 ? 4.805 -5.605 -9.383 1.00 55.03 179 ARG A C 1
ATOM 1400 O O . ARG A 1 179 ? 3.851 -5.876 -8.657 1.00 55.03 179 ARG A O 1
ATOM 1407 N N . LYS A 1 180 ? 5.310 -4.370 -9.485 1.00 50.97 180 LYS A N 1
ATOM 1408 C CA . LYS A 1 180 ? 4.604 -3.206 -8.931 1.00 50.97 180 LYS A CA 1
ATOM 1409 C C . LYS A 1 180 ? 3.176 -3.225 -9.480 1.00 50.97 180 LYS A C 1
ATOM 1411 O O . LYS A 1 180 ? 3.007 -3.292 -10.699 1.00 50.97 180 LYS A O 1
ATOM 1416 N N . ILE A 1 181 ? 2.190 -3.180 -8.588 1.00 54.00 181 ILE A N 1
ATOM 1417 C CA . ILE A 1 181 ? 0.788 -3.011 -8.968 1.00 54.00 181 ILE A CA 1
ATOM 1418 C C . ILE A 1 181 ? 0.699 -1.638 -9.656 1.00 54.00 181 ILE A C 1
ATOM 1420 O O . ILE A 1 181 ? 1.099 -0.644 -9.039 1.00 54.00 181 ILE A O 1
ATOM 1424 N N . PRO A 1 182 ? 0.291 -1.564 -10.936 1.00 47.38 182 PRO A N 1
ATOM 1425 C CA . PRO A 1 182 ? 0.106 -0.291 -11.622 1.00 47.38 182 PRO A CA 1
ATOM 1426 C C . PRO A 1 182 ? -0.887 0.575 -10.844 1.00 47.38 182 PRO A C 1
ATOM 1428 O O . PRO A 1 182 ? -1.840 0.060 -10.258 1.00 47.38 182 PRO A O 1
ATOM 1431 N N . ASN A 1 183 ? -0.658 1.885 -10.795 1.00 43.19 183 ASN A N 1
ATOM 1432 C CA . ASN A 1 183 ? -1.626 2.778 -10.167 1.00 43.19 183 ASN A CA 1
ATOM 1433 C C . ASN A 1 183 ? -2.892 2.873 -11.052 1.00 43.19 183 ASN A C 1
ATOM 1435 O O . ASN A 1 183 ? -2.856 2.561 -12.238 1.00 43.19 183 ASN A O 1
ATOM 1439 N N . ALA A 1 184 ? -4.006 3.347 -10.493 1.00 46.03 184 ALA A N 1
ATOM 1440 C CA . ALA A 1 184 ? -5.264 3.488 -11.243 1.00 46.03 184 ALA A CA 1
ATOM 1441 C C . ALA A 1 184 ? -5.231 4.564 -12.351 1.00 46.03 184 ALA A C 1
ATOM 1443 O O . ALA A 1 184 ? -6.145 4.629 -13.159 1.00 46.03 184 ALA A O 1
ATOM 1444 N N . LEU A 1 185 ? -4.198 5.412 -12.373 1.00 43.50 185 LEU A N 1
ATOM 1445 C CA . LEU A 1 185 ? -3.940 6.393 -13.433 1.00 43.50 185 LEU A CA 1
ATOM 1446 C C . LEU A 1 185 ? -2.992 5.835 -14.502 1.00 43.50 185 LEU A C 1
ATOM 1448 O O . LEU A 1 185 ? -2.602 6.546 -15.424 1.00 43.50 185 LEU A O 1
ATOM 1452 N N . THR A 1 186 ? -2.560 4.580 -14.360 1.00 46.72 186 THR A N 1
ATOM 1453 C CA . THR A 1 186 ? -1.672 3.951 -15.319 1.00 46.72 186 THR A CA 1
ATOM 1454 C C . THR A 1 186 ? -2.567 3.544 -16.464 1.00 46.72 186 THR A C 1
ATOM 1456 O O . THR A 1 186 ? -3.233 2.517 -16.397 1.00 46.72 186 THR A O 1
ATOM 1459 N N . ILE A 1 187 ? -2.619 4.401 -17.477 1.00 46.88 187 ILE A N 1
ATOM 1460 C CA . ILE A 1 187 ? -3.329 4.125 -18.713 1.00 46.88 187 ILE A CA 1
ATOM 1461 C C . ILE A 1 187 ? -2.728 2.836 -19.273 1.00 46.88 187 ILE A C 1
ATOM 1463 O O . ILE A 1 187 ? -1.527 2.768 -19.563 1.00 46.88 187 ILE A O 1
ATOM 1467 N N . ASP A 1 188 ? -3.557 1.801 -19.384 1.00 42.28 188 ASP A N 1
ATOM 1468 C CA . ASP A 1 188 ? -3.252 0.645 -20.211 1.00 42.28 188 ASP A CA 1
ATOM 1469 C C . ASP A 1 188 ? -3.299 1.130 -21.656 1.00 42.28 188 ASP A C 1
ATOM 1471 O O . ASP A 1 188 ? -4.305 1.018 -22.349 1.00 42.28 188 ASP A O 1
ATOM 1475 N N . ILE A 1 189 ? -2.205 1.748 -22.104 1.00 46.09 189 ILE A N 1
ATOM 1476 C CA . ILE A 1 189 ? -2.014 2.022 -23.519 1.00 46.09 189 ILE A CA 1
ATOM 1477 C C . ILE A 1 189 ? -1.926 0.640 -24.163 1.00 46.09 189 ILE A C 1
ATOM 1479 O O . ILE A 1 189 ? -0.911 -0.056 -24.040 1.00 46.09 189 ILE A O 1
ATOM 1483 N N . THR A 1 190 ? -3.011 0.213 -24.798 1.00 36.06 190 THR A N 1
ATOM 1484 C CA . THR A 1 190 ? -3.059 -0.967 -25.655 1.00 36.06 190 THR A CA 1
ATOM 1485 C C . THR A 1 190 ? -1.987 -0.797 -26.728 1.00 36.06 190 THR A C 1
ATOM 1487 O O . THR A 1 190 ? -2.149 -0.004 -27.646 1.00 36.06 190 THR A O 1
ATOM 1490 N N . GLY A 1 191 ? -0.844 -1.467 -26.549 1.00 41.06 191 GLY A N 1
ATOM 1491 C CA . GLY A 1 191 ? 0.338 -1.335 -27.414 1.00 41.06 191 GLY A CA 1
ATOM 1492 C C . GLY A 1 191 ? 1.626 -0.895 -26.706 1.00 41.06 191 GLY A C 1
ATOM 1493 O O . GLY A 1 191 ? 2.721 -1.125 -27.225 1.00 41.06 191 GLY A O 1
ATOM 1494 N N . ALA A 1 192 ? 1.568 -0.363 -25.479 1.00 41.25 19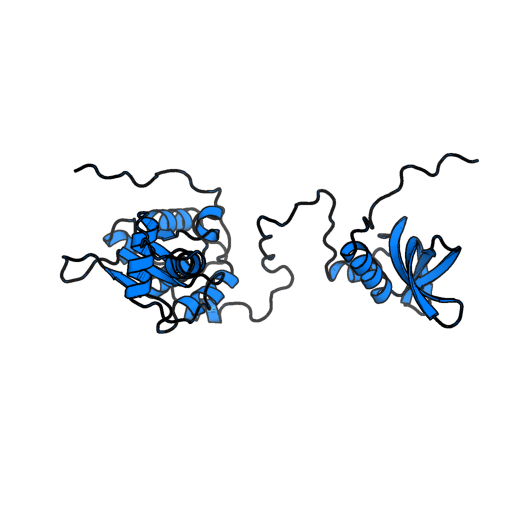2 ALA A N 1
ATOM 1495 C CA . ALA A 1 192 ? 2.770 0.046 -24.752 1.00 41.25 192 ALA A CA 1
ATOM 1496 C C . ALA A 1 192 ? 3.555 -1.157 -24.199 1.00 41.25 192 ALA A C 1
ATOM 1498 O O . ALA A 1 192 ? 3.459 -1.536 -23.029 1.00 41.25 192 ALA A O 1
ATOM 1499 N N . LYS A 1 193 ? 4.415 -1.740 -25.039 1.00 41.59 193 LYS A N 1
ATOM 1500 C CA . LYS A 1 193 ? 5.467 -2.672 -24.613 1.00 41.59 193 LYS A CA 1
ATOM 1501 C C . LYS A 1 193 ? 6.393 -1.954 -23.625 1.00 41.59 193 LYS A C 1
ATOM 1503 O O . LYS A 1 193 ? 7.252 -1.191 -24.045 1.00 41.59 193 LYS A O 1
ATOM 1508 N N . ARG A 1 194 ? 6.222 -2.146 -22.314 1.00 41.28 194 ARG A N 1
ATOM 1509 C CA . ARG A 1 194 ? 7.131 -1.586 -21.297 1.00 41.28 194 ARG A CA 1
ATOM 1510 C C . ARG A 1 194 ? 8.539 -2.159 -21.511 1.00 41.28 194 ARG A C 1
ATOM 1512 O O . ARG A 1 194 ? 8.745 -3.357 -21.318 1.00 41.28 194 ARG A O 1
ATOM 1519 N N . PHE A 1 195 ? 9.497 -1.325 -21.912 1.00 50.09 195 PHE A N 1
ATOM 1520 C CA . PHE A 1 195 ? 10.892 -1.737 -22.076 1.00 50.09 195 PHE A CA 1
ATOM 1521 C C . PHE A 1 195 ? 11.586 -1.688 -20.714 1.00 50.09 195 PHE A C 1
ATOM 1523 O O . PHE A 1 195 ? 11.835 -0.622 -20.165 1.00 50.09 195 PHE A O 1
ATOM 1530 N N . SER A 1 196 ? 11.819 -2.858 -20.119 1.00 52.00 196 SER A N 1
ATOM 1531 C CA . SER A 1 196 ? 12.700 -3.000 -18.955 1.00 52.00 196 SER A CA 1
ATOM 1532 C C . SER A 1 196 ? 14.126 -3.313 -19.422 1.00 52.00 196 SER A C 1
ATOM 1534 O O . SER A 1 196 ? 14.354 -3.473 -20.619 1.00 52.00 196 SER A O 1
ATOM 1536 N N . THR A 1 197 ? 15.051 -3.550 -18.486 1.00 51.78 197 THR A N 1
ATOM 1537 C CA . THR A 1 197 ? 16.378 -4.188 -18.687 1.00 51.78 197 THR A CA 1
ATOM 1538 C C . THR A 1 197 ? 16.400 -5.396 -19.644 1.00 51.78 197 THR A C 1
ATOM 1540 O O . THR A 1 197 ? 17.455 -5.809 -20.105 1.00 51.78 197 THR A O 1
ATOM 1543 N N . LYS A 1 198 ? 15.232 -5.952 -19.983 1.00 66.75 198 LYS A N 1
ATOM 1544 C CA . LYS A 1 198 ? 15.027 -6.999 -20.982 1.00 66.75 198 LYS A CA 1
ATOM 1545 C C . LYS A 1 198 ? 15.180 -6.531 -22.434 1.00 66.75 198 LYS A C 1
ATOM 1547 O O . LYS A 1 198 ? 15.327 -7.398 -23.287 1.00 66.75 198 LYS A O 1
ATOM 1552 N N . LEU A 1 199 ? 15.112 -5.228 -22.743 1.00 78.12 199 LEU A N 1
ATOM 1553 C CA . LEU A 1 199 ? 15.304 -4.746 -24.119 1.00 78.12 199 LEU A CA 1
ATOM 1554 C C . LEU A 1 199 ? 16.739 -5.008 -24.575 1.00 78.12 199 LEU A C 1
ATOM 1556 O O . LEU A 1 199 ? 16.911 -5.643 -25.602 1.00 78.12 199 LEU A O 1
ATOM 1560 N N . ILE A 1 200 ? 17.739 -4.644 -23.769 1.00 80.62 200 ILE A N 1
ATOM 1561 C CA . ILE A 1 200 ? 19.163 -4.888 -24.060 1.00 80.62 200 ILE A CA 1
ATOM 1562 C C . ILE A 1 200 ? 19.421 -6.383 -24.294 1.00 80.62 200 ILE A C 1
ATOM 1564 O O . ILE A 1 200 ? 19.936 -6.775 -25.336 1.00 80.62 200 ILE A O 1
ATOM 1568 N N . THR A 1 201 ? 18.963 -7.245 -23.377 1.00 81.44 201 THR A N 1
ATOM 1569 C CA . THR A 1 201 ? 19.092 -8.706 -23.531 1.00 81.44 201 THR A CA 1
ATOM 1570 C C . THR A 1 201 ? 18.409 -9.216 -24.801 1.00 81.44 201 THR A C 1
ATOM 1572 O O . THR A 1 201 ? 18.897 -10.134 -25.456 1.00 81.44 201 THR A O 1
ATOM 1575 N N . ARG A 1 202 ? 17.261 -8.633 -25.163 1.00 84.12 202 ARG A N 1
ATOM 1576 C CA . ARG A 1 202 ? 16.535 -9.009 -26.374 1.00 84.12 202 ARG A CA 1
ATOM 1577 C C . ARG A 1 202 ? 17.240 -8.528 -27.636 1.00 84.12 202 ARG A C 1
ATOM 1579 O O . ARG A 1 202 ? 17.300 -9.299 -28.579 1.00 84.12 202 ARG A O 1
ATOM 1586 N N . LEU A 1 203 ? 17.799 -7.323 -27.642 1.00 86.62 203 LEU A N 1
ATOM 1587 C CA . LEU A 1 203 ? 18.575 -6.772 -28.753 1.00 86.62 203 LEU A CA 1
ATOM 1588 C C . LEU A 1 203 ? 19.824 -7.607 -29.047 1.00 86.62 203 LEU A C 1
ATOM 1590 O O . LEU A 1 203 ? 20.138 -7.852 -30.205 1.00 86.62 203 LEU A O 1
ATOM 1594 N N . GLN A 1 204 ? 20.487 -8.119 -28.010 1.00 84.94 204 GLN A N 1
ATOM 1595 C CA . GLN A 1 204 ? 21.636 -9.015 -28.168 1.00 84.94 204 GLN A CA 1
ATOM 1596 C C . GLN A 1 204 ? 21.263 -10.376 -28.784 1.00 84.94 204 GLN A C 1
ATOM 1598 O O . GLN A 1 204 ? 22.076 -10.971 -29.488 1.00 84.94 204 GLN A O 1
ATOM 1603 N N . ARG A 1 205 ? 20.043 -10.875 -28.533 1.00 86.31 205 ARG A N 1
ATOM 1604 C CA . ARG A 1 205 ? 19.547 -12.154 -29.076 1.00 86.31 205 ARG A CA 1
ATOM 1605 C C . ARG A 1 205 ? 18.879 -12.010 -30.444 1.00 86.31 205 ARG A C 1
ATOM 1607 O O . ARG A 1 205 ? 19.010 -12.885 -31.290 1.00 86.31 205 ARG A O 1
ATOM 1614 N N . GLU A 1 206 ? 18.130 -10.930 -30.635 1.00 88.12 206 GLU A N 1
ATOM 1615 C CA . GLU A 1 206 ? 17.312 -10.622 -31.809 1.00 88.12 206 GLU A CA 1
ATOM 1616 C C . GLU A 1 206 ? 17.653 -9.196 -32.298 1.00 88.12 206 GLU A C 1
ATOM 1618 O O . GLU A 1 206 ? 16.875 -8.267 -32.064 1.00 88.12 206 GLU A O 1
ATOM 1623 N N . PRO A 1 207 ? 18.793 -8.981 -32.986 1.00 87.81 207 PRO A N 1
ATOM 1624 C CA . PRO A 1 207 ? 19.250 -7.634 -33.355 1.00 87.81 207 PRO A CA 1
ATOM 1625 C C . PRO A 1 207 ? 18.268 -6.862 -34.240 1.00 87.81 207 PRO A C 1
ATOM 1627 O O . PRO A 1 207 ? 18.160 -5.643 -34.151 1.00 87.81 207 PRO A O 1
ATOM 1630 N N . MET A 1 208 ? 17.490 -7.573 -35.055 1.00 90.12 208 MET A N 1
ATOM 1631 C CA . MET A 1 208 ? 16.488 -6.980 -35.945 1.00 90.12 208 MET A CA 1
ATOM 1632 C C . MET A 1 208 ? 15.127 -6.736 -35.275 1.00 90.12 208 MET A C 1
ATOM 1634 O O . MET A 1 208 ? 14.210 -6.248 -35.928 1.00 90.12 208 MET A O 1
ATOM 1638 N N . TYR A 1 209 ? 14.969 -7.030 -33.978 1.00 87.19 209 TYR A N 1
ATOM 1639 C CA . TYR A 1 209 ? 13.697 -6.875 -33.257 1.00 87.19 209 TYR A CA 1
ATOM 1640 C C . TYR A 1 209 ? 13.135 -5.441 -33.290 1.00 87.19 209 TYR A C 1
ATOM 1642 O O . TYR A 1 209 ? 11.921 -5.248 -33.230 1.00 87.19 209 TYR A O 1
ATOM 1650 N N . ILE A 1 210 ? 14.024 -4.452 -33.388 1.00 90.00 210 ILE A N 1
ATOM 1651 C CA . ILE A 1 210 ? 13.701 -3.018 -33.403 1.00 90.00 210 ILE A CA 1
ATOM 1652 C C . ILE A 1 210 ? 13.764 -2.402 -34.803 1.00 90.00 210 ILE A C 1
ATOM 1654 O O . ILE A 1 210 ? 13.859 -1.187 -34.951 1.00 90.00 210 ILE A O 1
ATOM 1658 N N . HIS A 1 211 ? 13.742 -3.228 -35.849 1.00 90.62 211 HIS A N 1
ATOM 1659 C CA . HIS A 1 211 ? 13.717 -2.737 -37.220 1.00 90.62 211 HIS A CA 1
ATOM 1660 C C . HIS A 1 211 ? 12.490 -1.845 -37.469 1.00 90.62 211 HIS A C 1
ATOM 1662 O O . HIS A 1 211 ? 11.378 -2.176 -37.056 1.00 90.62 211 HIS A O 1
ATOM 1668 N N . ASN A 1 212 ? 12.708 -0.725 -38.162 1.00 90.69 212 ASN A N 1
ATOM 1669 C CA . ASN A 1 212 ? 11.738 0.333 -38.459 1.00 90.69 212 ASN A CA 1
ATOM 1670 C C . ASN A 1 212 ? 11.139 1.064 -37.251 1.00 90.69 212 ASN A C 1
ATOM 1672 O O . ASN A 1 212 ? 10.232 1.870 -37.437 1.00 90.69 212 ASN A O 1
ATOM 1676 N N . TRP A 1 213 ? 11.656 0.855 -36.040 1.00 92.88 213 TRP A N 1
ATOM 1677 C CA . TRP A 1 213 ? 11.218 1.651 -34.898 1.00 92.88 213 TRP A CA 1
ATOM 1678 C C . TRP A 1 213 ? 11.639 3.109 -35.062 1.00 92.88 213 TRP A C 1
ATOM 1680 O O . TRP A 1 213 ? 12.733 3.398 -35.566 1.00 92.88 213 TRP A O 1
ATOM 1690 N N . GLN A 1 214 ? 10.757 4.006 -34.626 1.00 93.19 214 GLN A N 1
ATOM 1691 C CA . GLN A 1 214 ? 11.011 5.438 -34.594 1.00 93.19 214 GLN A CA 1
ATOM 1692 C C . GLN A 1 214 ? 11.816 5.799 -33.348 1.00 93.19 214 GLN A C 1
ATOM 1694 O O . GLN A 1 214 ? 11.598 5.259 -32.261 1.00 93.19 214 GLN A O 1
ATOM 1699 N N . VAL A 1 215 ? 12.743 6.730 -33.507 1.00 93.25 215 VAL A N 1
ATOM 1700 C CA . VAL A 1 215 ? 13.539 7.313 -32.430 1.00 93.25 215 VAL A CA 1
ATOM 1701 C C . VAL A 1 215 ? 13.627 8.819 -32.623 1.00 93.25 215 VAL A C 1
ATOM 1703 O O . VAL A 1 215 ? 13.422 9.322 -33.721 1.00 93.25 215 VAL A O 1
ATOM 1706 N N . CYS A 1 216 ? 13.930 9.538 -31.555 1.00 91.50 216 CYS A N 1
ATOM 1707 C CA . CYS A 1 216 ? 14.181 10.964 -31.552 1.00 91.50 216 CYS A CA 1
ATOM 1708 C C . CYS A 1 216 ? 15.424 11.230 -30.711 1.00 91.50 216 CYS A C 1
ATOM 1710 O O . CYS A 1 216 ? 15.558 10.682 -29.612 1.00 91.50 216 CYS A O 1
ATOM 1712 N N . LYS A 1 217 ? 16.322 12.062 -31.232 1.00 89.12 217 LYS A N 1
ATOM 1713 C CA . LYS A 1 217 ? 17.532 12.490 -30.538 1.00 89.12 217 LYS A CA 1
ATOM 1714 C C . LYS A 1 217 ? 17.679 14.001 -30.669 1.00 89.12 217 LYS A C 1
ATOM 1716 O O . LYS A 1 217 ? 17.260 14.578 -31.666 1.00 89.12 217 LYS A O 1
ATOM 1721 N N . ASP A 1 218 ? 18.221 14.619 -29.637 1.00 87.44 218 ASP A N 1
ATOM 1722 C CA . ASP A 1 218 ? 18.659 15.999 -29.656 1.00 87.44 218 ASP A CA 1
ATOM 1723 C C . ASP A 1 218 ? 19.985 16.154 -30.417 1.00 87.44 218 ASP A C 1
ATOM 1725 O O . ASP A 1 218 ? 20.933 15.381 -30.240 1.00 87.44 218 ASP A O 1
ATOM 1729 N N . PHE A 1 219 ? 20.035 17.167 -31.270 1.00 83.44 219 PHE A N 1
ATOM 1730 C CA . PHE A 1 219 ? 21.213 17.617 -31.996 1.00 83.44 219 PHE A CA 1
ATOM 1731 C C . PHE A 1 219 ? 21.458 19.081 -31.646 1.00 83.44 219 PHE A C 1
ATOM 1733 O O . PHE A 1 219 ? 20.512 19.845 -31.460 1.00 83.44 219 PHE A O 1
ATOM 1740 N N . ILE A 1 220 ? 22.727 19.455 -31.509 1.00 82.56 220 ILE A N 1
ATOM 1741 C CA . ILE A 1 220 ? 23.128 20.832 -31.223 1.00 82.56 220 ILE A CA 1
ATOM 1742 C C . ILE A 1 220 ? 23.597 21.445 -32.536 1.00 82.56 220 ILE A C 1
ATOM 1744 O O . ILE A 1 220 ? 24.508 20.912 -33.172 1.00 82.56 220 ILE A O 1
ATOM 1748 N N . PHE A 1 221 ? 22.975 22.553 -32.916 1.00 79.69 221 PHE A N 1
ATOM 1749 C CA . PHE A 1 221 ? 23.314 23.355 -34.081 1.00 79.69 221 PHE A CA 1
ATOM 1750 C C . PHE A 1 221 ? 23.806 24.721 -33.619 1.00 79.69 221 PHE A C 1
ATOM 1752 O O . PHE A 1 221 ? 23.244 25.308 -32.697 1.00 79.69 221 PHE A O 1
ATOM 1759 N N . GLU A 1 222 ? 24.855 25.231 -34.252 1.00 79.12 222 GLU A N 1
ATOM 1760 C CA . GLU A 1 222 ? 25.352 26.582 -34.009 1.00 79.12 222 GLU A CA 1
ATOM 1761 C C . GLU A 1 222 ? 24.982 27.457 -35.210 1.00 79.12 222 GLU A C 1
ATOM 1763 O O . GLU A 1 222 ? 25.503 27.263 -36.309 1.00 79.12 222 GLU A O 1
ATOM 1768 N N . GLU A 1 223 ? 24.083 28.419 -35.000 1.00 74.88 223 GLU A N 1
ATOM 1769 C CA . GLU A 1 223 ? 23.771 29.474 -35.969 1.00 74.88 223 GLU A CA 1
ATOM 1770 C C . GLU A 1 223 ? 24.047 30.835 -35.328 1.00 74.88 223 GLU A C 1
ATOM 1772 O O . GLU A 1 223 ? 23.627 31.107 -34.204 1.00 74.88 223 GLU A O 1
ATOM 1777 N N . ASP A 1 224 ? 24.800 31.689 -36.027 1.00 74.19 224 ASP A N 1
ATOM 1778 C CA . ASP A 1 224 ? 25.153 33.048 -35.589 1.00 74.19 224 ASP A CA 1
ATOM 1779 C C . ASP A 1 224 ? 25.744 33.144 -34.160 1.00 74.19 224 ASP A C 1
ATOM 1781 O O . ASP A 1 224 ? 25.569 34.140 -33.454 1.00 74.19 224 ASP A O 1
ATOM 1785 N N . GLY A 1 225 ? 26.480 32.112 -33.726 1.00 73.88 225 GLY A N 1
ATOM 1786 C CA . GLY A 1 225 ? 27.104 32.041 -32.398 1.00 73.88 225 GLY A CA 1
ATOM 1787 C C . GLY A 1 225 ? 26.133 31.712 -31.257 1.00 73.88 225 GLY A C 1
ATOM 1788 O O . GLY A 1 225 ? 26.486 31.871 -30.085 1.00 73.88 225 GLY A O 1
ATOM 1789 N N . VAL A 1 226 ? 24.913 31.271 -31.581 1.00 71.50 226 VAL A N 1
ATOM 1790 C CA . VAL A 1 226 ? 23.922 30.765 -30.629 1.00 71.50 226 VAL A CA 1
ATOM 1791 C C . VAL A 1 226 ? 23.741 29.265 -30.852 1.00 71.50 226 VAL A C 1
ATOM 1793 O O . VAL A 1 226 ? 23.327 28.822 -31.921 1.00 71.50 226 VAL A O 1
ATOM 1796 N N . GLU A 1 227 ? 24.031 28.476 -29.817 1.00 82.12 227 GLU A N 1
ATOM 1797 C CA . GLU A 1 227 ? 23.739 27.044 -29.817 1.00 82.12 227 GLU A CA 1
ATOM 1798 C C . GLU A 1 227 ? 22.235 26.815 -29.625 1.00 82.12 227 GLU A C 1
ATOM 1800 O O . GLU A 1 227 ? 21.631 27.249 -28.639 1.00 82.12 227 GLU A O 1
ATOM 1805 N N . THR A 1 228 ? 21.627 26.101 -30.565 1.00 75.31 228 THR A N 1
ATOM 1806 C CA . THR A 1 228 ? 20.235 25.662 -30.518 1.00 75.31 228 THR A CA 1
ATOM 1807 C C . THR A 1 228 ? 20.188 24.142 -30.476 1.00 75.31 228 THR A C 1
ATOM 1809 O O . THR A 1 228 ? 20.929 23.451 -31.170 1.00 75.31 228 THR A O 1
ATOM 1812 N N . THR A 1 229 ? 19.345 23.597 -29.600 1.00 82.50 229 THR A N 1
ATOM 1813 C CA . THR A 1 229 ? 19.108 22.155 -29.526 1.00 82.50 229 THR A CA 1
ATOM 1814 C C . THR A 1 229 ? 17.813 21.822 -30.247 1.00 82.50 229 THR A C 1
ATOM 1816 O O . THR A 1 229 ? 16.744 22.270 -29.829 1.00 82.50 229 THR A O 1
ATOM 1819 N N . GLU A 1 230 ? 17.895 20.997 -31.284 1.00 82.69 230 GLU A N 1
ATOM 1820 C CA . GLU A 1 230 ? 16.731 20.515 -32.021 1.00 82.69 230 GLU A CA 1
ATOM 1821 C C . GLU A 1 230 ? 16.526 19.016 -31.821 1.00 82.69 230 GLU A C 1
ATOM 1823 O O . GLU A 1 230 ? 17.472 18.235 -31.747 1.00 82.69 230 GLU A O 1
ATOM 1828 N N . PHE A 1 231 ? 15.264 18.598 -31.751 1.00 87.50 231 PHE A N 1
ATOM 1829 C CA . PHE A 1 231 ? 14.879 17.196 -31.635 1.00 87.50 231 PHE A CA 1
ATOM 1830 C C . PHE A 1 231 ? 14.572 16.628 -33.018 1.00 87.50 231 PHE A C 1
ATOM 1832 O O . PHE A 1 231 ? 13.539 16.944 -33.609 1.00 87.50 231 PHE A O 1
ATOM 1839 N N . ILE A 1 232 ? 15.441 15.752 -33.513 1.00 88.50 232 ILE A N 1
ATOM 1840 C CA . ILE A 1 232 ? 15.326 15.178 -34.852 1.00 88.50 232 ILE A CA 1
ATOM 1841 C C . ILE A 1 232 ? 14.895 13.721 -34.747 1.00 88.50 232 ILE A C 1
ATOM 1843 O O . ILE A 1 232 ? 15.447 12.918 -33.985 1.00 88.50 232 ILE A O 1
ATOM 1847 N N . THR A 1 233 ? 13.871 13.375 -35.526 1.00 92.75 233 THR A N 1
ATOM 1848 C CA . THR A 1 233 ? 13.352 12.009 -35.593 1.00 92.75 233 THR A CA 1
ATOM 1849 C C . THR A 1 233 ? 14.148 11.161 -36.579 1.00 92.75 233 THR A C 1
ATOM 1851 O O . THR A 1 233 ? 14.717 11.646 -37.554 1.00 92.75 233 THR A O 1
ATOM 1854 N N . GLY A 1 234 ? 14.199 9.860 -36.330 1.00 93.94 234 GLY A N 1
ATOM 1855 C CA . GLY A 1 234 ? 14.886 8.904 -37.179 1.00 93.94 234 GLY A CA 1
ATOM 1856 C C . GLY A 1 234 ? 14.283 7.514 -37.087 1.00 93.94 234 GLY A C 1
ATOM 1857 O O . GLY A 1 234 ? 13.437 7.222 -36.239 1.00 93.94 234 GLY A O 1
ATOM 1858 N N . ARG A 1 235 ? 14.725 6.635 -37.986 1.00 94.81 235 ARG A N 1
ATOM 1859 C CA . ARG A 1 235 ? 14.304 5.233 -38.034 1.00 94.81 235 ARG A CA 1
ATOM 1860 C C . ARG A 1 235 ? 15.477 4.285 -37.967 1.00 94.81 235 ARG A C 1
ATOM 1862 O O . ARG A 1 235 ? 16.462 4.439 -38.687 1.00 94.81 235 ARG A O 1
ATOM 1869 N N . ILE A 1 236 ? 15.315 3.234 -37.175 1.00 95.00 236 ILE A N 1
ATOM 1870 C CA . ILE A 1 236 ? 16.277 2.136 -37.105 1.00 95.00 236 ILE A CA 1
ATOM 1871 C C . ILE A 1 236 ? 16.150 1.284 -38.374 1.00 95.00 236 ILE A C 1
ATOM 1873 O O . ILE A 1 236 ? 15.120 0.655 -38.614 1.00 95.00 236 ILE A O 1
ATOM 1877 N N . LYS A 1 237 ? 17.197 1.259 -39.203 1.00 94.50 237 LYS A N 1
ATOM 1878 C CA . LYS A 1 237 ? 17.195 0.596 -40.522 1.00 94.50 237 LYS A CA 1
ATOM 1879 C C . LYS A 1 237 ? 17.928 -0.737 -40.557 1.00 94.50 237 LYS A C 1
ATOM 1881 O O . LYS A 1 237 ? 17.815 -1.465 -41.536 1.00 94.50 237 LYS A O 1
ATOM 1886 N N . GLY A 1 238 ? 18.707 -1.061 -39.535 1.00 90.81 238 GLY A N 1
ATOM 1887 C CA . GLY A 1 238 ? 19.420 -2.333 -39.476 1.00 90.81 238 GLY A CA 1
ATOM 1888 C C . GLY A 1 238 ? 20.427 -2.382 -38.342 1.00 90.81 238 GLY A C 1
ATOM 1889 O O . GLY A 1 238 ? 20.663 -1.381 -37.669 1.00 90.81 238 GLY A O 1
ATOM 1890 N N . ALA A 1 239 ? 21.020 -3.553 -38.151 1.00 92.69 239 ALA A N 1
ATOM 1891 C CA . ALA A 1 239 ? 22.102 -3.775 -37.207 1.00 92.69 239 ALA A CA 1
ATOM 1892 C C . ALA A 1 239 ? 23.305 -4.377 -37.936 1.00 92.69 239 ALA A C 1
ATOM 1894 O O . ALA A 1 239 ? 23.144 -5.194 -38.843 1.00 92.69 239 ALA A O 1
ATOM 1895 N N . GLN A 1 240 ? 24.504 -3.991 -37.520 1.00 90.88 240 GLN A N 1
ATOM 1896 C CA . GLN A 1 240 ? 25.765 -4.578 -37.954 1.00 90.88 240 GLN A CA 1
ATOM 1897 C C . GLN A 1 240 ? 26.543 -5.084 -36.742 1.00 90.88 240 GLN A C 1
ATOM 1899 O O . GLN A 1 240 ? 26.370 -4.583 -35.633 1.00 90.88 240 GLN A O 1
ATOM 1904 N N . MET A 1 241 ? 27.408 -6.073 -36.949 1.00 87.50 241 MET A N 1
ATOM 1905 C CA . MET A 1 241 ? 28.351 -6.531 -35.934 1.00 87.50 241 MET A CA 1
ATOM 1906 C C . MET A 1 241 ? 29.732 -5.964 -36.262 1.00 87.50 241 MET A C 1
ATOM 1908 O O . MET A 1 241 ? 30.285 -6.276 -37.315 1.00 87.50 241 MET A O 1
ATOM 1912 N N . LYS A 1 242 ? 30.301 -5.154 -35.366 1.00 82.38 242 LYS A N 1
ATOM 1913 C CA . LYS A 1 242 ? 31.644 -4.579 -35.513 1.00 82.38 242 LYS A CA 1
ATOM 1914 C C . LYS A 1 242 ? 32.452 -4.894 -34.259 1.00 82.38 242 LYS A C 1
ATOM 1916 O O . LYS A 1 242 ? 32.022 -4.587 -33.156 1.00 82.38 242 LYS A O 1
ATOM 1921 N N . ASN A 1 243 ? 33.603 -5.550 -34.417 1.00 83.94 243 ASN A N 1
ATOM 1922 C CA . ASN A 1 243 ? 34.477 -5.959 -33.304 1.00 83.94 243 ASN A CA 1
ATOM 1923 C C . ASN A 1 243 ? 33.765 -6.772 -32.198 1.00 83.94 243 ASN A C 1
ATOM 1925 O O . ASN A 1 243 ? 34.087 -6.644 -31.022 1.00 83.94 243 ASN A O 1
ATOM 1929 N N . GLY A 1 244 ? 32.781 -7.599 -32.567 1.00 78.62 244 GLY A N 1
ATOM 1930 C CA . GLY A 1 244 ? 32.008 -8.399 -31.607 1.00 78.62 244 GLY A CA 1
ATOM 1931 C C . GLY A 1 244 ? 30.921 -7.627 -30.849 1.00 78.62 244 GLY A C 1
ATOM 1932 O O . GLY A 1 244 ? 30.280 -8.204 -29.972 1.00 78.62 244 GLY A O 1
ATOM 1933 N N . VAL A 1 245 ? 30.680 -6.358 -31.197 1.00 83.56 245 VAL A N 1
ATOM 1934 C CA . VAL A 1 245 ? 29.615 -5.523 -30.630 1.00 83.56 245 VAL A CA 1
ATOM 1935 C C . VAL A 1 245 ? 28.580 -5.193 -31.707 1.00 83.56 245 VAL A C 1
ATOM 1937 O O . VAL A 1 245 ? 28.923 -4.811 -32.830 1.00 83.56 245 VAL A O 1
ATOM 1940 N N . TYR A 1 246 ? 27.296 -5.346 -31.372 1.00 89.19 246 TYR A N 1
ATOM 1941 C CA . TYR A 1 246 ? 26.209 -4.920 -32.251 1.00 89.19 246 TYR A CA 1
ATOM 1942 C C . TYR A 1 246 ? 26.083 -3.396 -32.260 1.00 89.19 246 TYR A C 1
ATOM 1944 O O . TYR A 1 246 ? 26.024 -2.765 -31.203 1.00 89.19 246 TYR A O 1
ATOM 1952 N N . GLN A 1 247 ? 25.974 -2.833 -33.461 1.00 92.38 247 GLN A N 1
ATOM 1953 C CA . GLN A 1 247 ? 25.699 -1.424 -33.707 1.00 92.38 247 GLN A CA 1
ATOM 1954 C C . GLN A 1 247 ? 24.455 -1.281 -34.586 1.00 92.38 247 GLN A C 1
ATOM 1956 O O . GLN A 1 247 ? 24.369 -1.888 -35.654 1.00 92.38 247 GLN A O 1
ATOM 1961 N N . TRP A 1 248 ? 23.496 -0.469 -34.155 1.00 95.81 248 TRP A N 1
ATOM 1962 C CA . TRP A 1 248 ? 22.263 -0.187 -34.881 1.00 95.81 248 TRP A CA 1
ATOM 1963 C C . TRP A 1 248 ? 22.405 1.080 -35.697 1.00 95.81 248 TRP A C 1
ATOM 1965 O O . TRP A 1 248 ? 22.751 2.127 -35.161 1.00 95.81 248 TRP A O 1
ATOM 1975 N N . ARG A 1 249 ? 22.088 0.974 -36.985 1.00 96.25 249 ARG A N 1
ATOM 1976 C CA . ARG A 1 249 ? 22.029 2.102 -37.903 1.00 96.25 249 ARG A CA 1
ATOM 1977 C C . ARG A 1 249 ? 20.680 2.794 -37.786 1.00 96.25 249 ARG A C 1
ATOM 1979 O O . ARG A 1 249 ? 19.642 2.170 -38.041 1.00 96.25 249 ARG A O 1
ATOM 1986 N N . VAL A 1 250 ? 20.709 4.081 -37.478 1.00 96.56 250 VAL A N 1
ATOM 1987 C CA . VAL A 1 250 ? 19.550 4.970 -37.469 1.00 96.56 250 VAL A CA 1
ATOM 1988 C C . VAL A 1 250 ? 19.716 5.983 -38.587 1.00 96.56 250 VAL A C 1
ATOM 1990 O O . VAL A 1 250 ? 20.755 6.627 -38.674 1.00 96.56 250 VAL A O 1
ATOM 1993 N N . LYS A 1 251 ? 18.690 6.108 -39.427 1.00 95.31 251 LYS A N 1
ATOM 1994 C CA . LYS A 1 251 ? 18.592 7.151 -40.446 1.00 95.31 251 LYS A CA 1
ATOM 1995 C C . LYS A 1 251 ? 17.654 8.243 -39.948 1.00 95.31 251 LYS A C 1
ATOM 1997 O O . LYS A 1 251 ? 16.465 7.963 -39.770 1.00 95.31 251 LYS A O 1
ATOM 2002 N N . PHE A 1 252 ? 18.190 9.426 -39.693 1.00 92.25 252 PHE A N 1
ATOM 2003 C CA . PHE A 1 252 ? 17.449 10.608 -39.267 1.00 92.25 252 PHE A CA 1
ATOM 2004 C C . PHE A 1 252 ? 16.841 11.343 -40.471 1.00 92.25 252 PHE A C 1
ATOM 2006 O O . PHE A 1 252 ? 17.215 11.101 -41.623 1.00 92.25 252 PHE A O 1
ATOM 2013 N N . VAL A 1 253 ? 15.809 12.154 -40.219 1.00 89.81 253 VAL A N 1
ATOM 2014 C CA . VAL A 1 253 ? 15.055 12.862 -41.274 1.00 89.81 253 VAL A CA 1
ATOM 2015 C C . VAL A 1 253 ? 15.850 13.987 -41.939 1.00 89.81 253 VAL A C 1
ATOM 2017 O O . VAL A 1 253 ? 15.567 14.323 -43.084 1.00 89.81 253 VAL A O 1
ATOM 2020 N N . ASP A 1 254 ? 16.855 14.520 -41.250 1.00 84.81 254 ASP A N 1
ATOM 2021 C CA . ASP A 1 254 ? 17.836 15.491 -41.754 1.00 84.81 254 ASP A CA 1
ATOM 2022 C C . ASP A 1 254 ? 18.838 14.883 -42.756 1.00 84.81 254 ASP A C 1
ATOM 2024 O O . ASP A 1 254 ? 19.570 15.606 -43.426 1.00 84.81 254 ASP A O 1
ATOM 2028 N N . GLY A 1 255 ? 18.825 13.556 -42.914 1.00 82.00 255 GLY A N 1
ATOM 2029 C CA . GLY A 1 255 ? 19.682 12.816 -43.833 1.00 82.00 255 GLY A CA 1
ATOM 2030 C C . GLY A 1 255 ? 20.851 12.103 -43.158 1.00 82.00 255 GLY A C 1
ATOM 2031 O O . GLY A 1 255 ? 21.481 11.268 -43.814 1.00 82.00 255 GLY A O 1
ATOM 2032 N N . ASP A 1 256 ? 21.097 12.345 -41.869 1.00 86.31 256 ASP A N 1
ATOM 2033 C CA . ASP A 1 256 ? 22.207 11.730 -41.150 1.00 86.31 256 ASP A CA 1
ATOM 2034 C C . ASP A 1 256 ? 21.962 10.239 -40.879 1.00 86.31 256 ASP A C 1
ATOM 2036 O O . ASP A 1 256 ? 20.879 9.798 -40.476 1.00 86.31 256 ASP A O 1
ATOM 2040 N N . GLU A 1 257 ? 23.006 9.430 -41.072 1.00 93.25 257 GLU A N 1
ATOM 2041 C CA . GLU A 1 257 ? 23.015 8.012 -40.708 1.00 93.25 257 GLU A CA 1
ATOM 2042 C C . GLU A 1 257 ? 24.047 7.755 -39.608 1.00 93.25 257 GLU A C 1
ATOM 2044 O O . GLU A 1 257 ? 25.256 7.750 -39.844 1.00 93.25 257 GLU A O 1
ATOM 2049 N N . LEU A 1 258 ? 23.560 7.501 -38.393 1.00 93.38 258 LEU A N 1
ATOM 2050 C CA . LEU A 1 258 ? 24.395 7.268 -37.217 1.00 93.38 258 LEU A CA 1
ATOM 2051 C C . LEU A 1 258 ? 24.283 5.825 -36.728 1.00 93.38 258 LEU A C 1
ATOM 2053 O O . LEU A 1 258 ? 23.272 5.146 -36.924 1.00 93.38 258 LEU A O 1
ATOM 2057 N N . PHE A 1 259 ? 25.344 5.357 -36.073 1.00 94.06 259 PHE A N 1
ATOM 2058 C CA . PHE A 1 259 ? 25.434 4.013 -35.514 1.00 94.06 259 PHE A CA 1
ATOM 2059 C C . PHE A 1 259 ? 25.528 4.073 -33.993 1.00 94.06 259 PHE A C 1
ATOM 2061 O O . PHE A 1 259 ? 26.365 4.792 -33.455 1.00 94.06 259 PHE A O 1
ATOM 2068 N N . TYR A 1 260 ? 24.701 3.280 -33.316 1.00 92.31 260 TYR A N 1
ATOM 2069 C CA . TYR A 1 260 ? 24.607 3.259 -31.855 1.00 92.31 260 TYR A CA 1
ATOM 2070 C C . TYR A 1 260 ? 24.825 1.860 -31.306 1.00 92.31 260 TYR A C 1
ATOM 2072 O O . TYR A 1 260 ? 24.301 0.889 -31.856 1.00 92.31 260 TYR A O 1
ATOM 2080 N N . GLU A 1 261 ? 25.564 1.745 -30.208 1.00 89.88 261 GLU A N 1
ATOM 2081 C CA . GLU A 1 261 ? 25.717 0.472 -29.514 1.00 89.88 261 GLU A CA 1
ATOM 2082 C C . GLU A 1 261 ? 24.435 0.086 -28.769 1.00 89.88 261 GLU A C 1
ATOM 2084 O O . GLU A 1 261 ? 23.479 0.855 -28.652 1.00 89.88 261 GLU A O 1
ATOM 2089 N N . CYS A 1 262 ? 24.399 -1.148 -28.265 1.00 85.81 262 CYS A N 1
ATOM 2090 C CA . CYS A 1 262 ? 23.198 -1.723 -27.659 1.00 85.81 262 CYS A CA 1
ATOM 2091 C C . CYS A 1 262 ? 22.653 -0.909 -26.475 1.00 85.81 262 CYS A C 1
ATOM 2093 O O . CYS A 1 262 ? 21.439 -0.893 -26.257 1.00 85.81 262 CYS A O 1
ATOM 2095 N N . GLN A 1 263 ? 23.539 -0.286 -25.697 1.00 84.62 263 GLN A N 1
ATOM 2096 C CA . GLN A 1 263 ? 23.145 0.543 -24.565 1.00 84.62 263 GLN A CA 1
ATOM 2097 C C . GLN A 1 263 ? 22.571 1.876 -25.055 1.00 84.62 263 GLN A C 1
ATOM 2099 O O . GLN A 1 263 ? 21.434 2.206 -24.723 1.00 84.62 263 GLN A O 1
ATOM 2104 N N . ASP A 1 264 ? 23.303 2.567 -25.929 1.00 85.94 264 ASP A N 1
ATOM 2105 C CA . ASP A 1 264 ? 22.921 3.874 -26.466 1.00 85.94 264 ASP A CA 1
ATOM 2106 C C . ASP A 1 264 ? 21.583 3.818 -27.205 1.00 85.94 264 ASP A C 1
ATOM 2108 O O . ASP A 1 264 ? 20.701 4.644 -26.978 1.00 85.94 264 ASP A O 1
ATOM 2112 N N . ILE A 1 265 ? 21.369 2.800 -28.048 1.00 90.81 265 ILE A N 1
ATOM 2113 C CA . ILE A 1 265 ? 20.106 2.676 -28.784 1.00 90.81 265 ILE A CA 1
ATOM 2114 C C . ILE A 1 265 ? 18.927 2.408 -27.843 1.00 90.81 265 ILE A C 1
ATOM 2116 O O . ILE A 1 265 ? 17.821 2.896 -28.075 1.00 90.81 265 ILE A O 1
ATOM 2120 N N . ALA A 1 266 ? 19.144 1.664 -26.754 1.00 88.44 266 ALA A N 1
ATOM 2121 C CA . ALA A 1 266 ? 18.109 1.417 -25.758 1.00 88.44 266 ALA A CA 1
ATOM 2122 C C . ALA A 1 266 ? 17.758 2.697 -24.982 1.00 88.44 266 ALA A C 1
ATOM 2124 O O . ALA A 1 266 ? 16.581 2.929 -24.689 1.00 88.44 266 ALA A O 1
ATOM 2125 N N . GLU A 1 267 ? 18.753 3.532 -24.684 1.00 84.88 267 GLU A N 1
ATOM 2126 C CA . GLU A 1 267 ? 18.571 4.832 -24.038 1.00 84.88 267 GLU A CA 1
ATOM 2127 C C . GLU A 1 267 ? 17.851 5.823 -24.950 1.00 84.88 267 GLU A C 1
ATOM 2129 O O . GLU A 1 267 ? 16.880 6.440 -24.514 1.00 84.88 267 GLU A O 1
ATOM 2134 N N . ILE A 1 268 ? 18.223 5.887 -26.231 1.00 89.25 268 ILE A N 1
ATOM 2135 C CA . ILE A 1 268 ? 17.541 6.711 -27.236 1.00 89.25 268 ILE A CA 1
ATOM 2136 C C . ILE A 1 268 ? 16.068 6.296 -27.363 1.00 89.25 268 ILE A C 1
ATOM 2138 O O . ILE A 1 268 ? 15.181 7.149 -27.303 1.00 89.25 268 ILE A O 1
ATOM 2142 N N . ILE A 1 269 ? 15.767 4.993 -27.467 1.00 89.25 269 ILE A N 1
ATOM 2143 C CA . ILE A 1 269 ? 14.380 4.489 -27.515 1.00 89.25 269 ILE A CA 1
ATOM 2144 C C . ILE A 1 269 ? 13.607 4.896 -26.250 1.00 89.25 269 ILE A C 1
ATOM 2146 O O . ILE A 1 269 ? 12.442 5.296 -26.326 1.00 89.25 269 ILE A O 1
ATOM 2150 N N . ALA A 1 270 ? 14.231 4.796 -25.075 1.00 83.00 270 ALA A N 1
ATOM 2151 C CA . ALA A 1 270 ? 13.599 5.173 -23.814 1.00 83.00 270 ALA A CA 1
ATOM 2152 C C . ALA A 1 270 ? 13.341 6.688 -23.722 1.00 83.00 270 ALA A C 1
ATOM 2154 O O . ALA A 1 270 ? 12.245 7.092 -23.323 1.00 83.00 270 ALA A O 1
ATOM 2155 N N . ALA A 1 271 ? 14.312 7.512 -24.122 1.00 81.25 271 ALA A N 1
ATOM 2156 C CA . ALA A 1 271 ? 14.205 8.967 -24.159 1.00 81.25 271 ALA A CA 1
ATOM 2157 C C . ALA A 1 271 ? 13.113 9.426 -25.136 1.00 81.25 271 ALA A C 1
ATOM 2159 O O . ALA A 1 271 ? 12.251 10.217 -24.758 1.00 81.25 271 ALA A O 1
ATOM 2160 N N . SER A 1 272 ? 13.065 8.829 -26.330 1.00 86.56 272 SER A N 1
ATOM 2161 C CA . SER A 1 272 ? 12.047 9.096 -27.357 1.00 86.56 272 SER A CA 1
ATOM 2162 C C . SER A 1 272 ? 10.625 8.894 -26.826 1.00 86.56 272 SER A C 1
ATOM 2164 O O . SER A 1 272 ? 9.744 9.726 -27.021 1.00 86.56 272 SER A O 1
ATOM 2166 N N . ARG A 1 273 ? 10.386 7.816 -26.069 1.00 79.75 273 ARG A N 1
ATOM 2167 C CA . ARG A 1 273 ? 9.070 7.596 -25.445 1.00 79.75 273 ARG A CA 1
ATOM 2168 C C . ARG A 1 273 ? 8.768 8.581 -24.328 1.00 79.75 273 ARG A C 1
ATOM 2170 O O . ARG A 1 273 ? 7.607 8.927 -24.132 1.00 79.75 273 ARG A O 1
ATOM 2177 N N . LYS A 1 274 ? 9.784 9.004 -23.570 1.00 76.56 274 LYS A N 1
ATOM 2178 C CA . LYS A 1 274 ? 9.616 9.951 -22.459 1.00 76.56 274 LYS A CA 1
ATOM 2179 C C . LYS A 1 274 ? 9.086 11.302 -22.947 1.00 76.56 274 LYS A C 1
ATOM 2181 O O . LYS A 1 274 ? 8.347 11.943 -22.209 1.00 76.56 274 LYS A O 1
ATOM 2186 N N . ILE A 1 275 ? 9.418 11.686 -24.179 1.00 79.00 275 ILE A N 1
ATOM 2187 C CA . ILE A 1 275 ? 8.915 12.900 -24.837 1.00 79.00 275 ILE A CA 1
ATOM 2188 C C . ILE A 1 275 ? 7.626 12.671 -25.649 1.00 79.00 275 ILE A C 1
ATOM 2190 O O . ILE A 1 275 ? 7.149 13.587 -26.306 1.00 79.00 275 ILE A O 1
ATOM 2194 N N . GLY A 1 276 ? 7.036 11.471 -25.585 1.00 79.94 276 GLY A N 1
ATOM 2195 C CA . GLY A 1 276 ? 5.733 11.166 -26.185 1.00 79.94 276 GLY A CA 1
ATOM 2196 C C . GLY A 1 276 ? 5.761 10.519 -27.573 1.00 79.94 276 GLY A C 1
ATOM 2197 O O . GLY A 1 276 ? 4.691 10.292 -28.130 1.00 79.94 276 GLY A O 1
ATOM 2198 N N . LEU A 1 277 ? 6.931 10.172 -28.126 1.00 81.44 277 LEU A N 1
ATOM 2199 C CA . LEU A 1 277 ? 7.014 9.507 -29.432 1.00 81.44 277 LEU A CA 1
ATOM 2200 C C . LEU A 1 277 ? 6.531 8.047 -29.358 1.00 81.44 277 LEU A C 1
ATOM 2202 O O . LEU A 1 277 ? 7.006 7.263 -28.522 1.00 81.44 277 LEU A O 1
ATOM 2206 N N . ASP A 1 278 ? 5.649 7.641 -30.277 1.00 83.94 278 ASP A N 1
ATOM 2207 C CA . ASP A 1 278 ? 5.335 6.224 -30.488 1.00 83.94 278 ASP A CA 1
ATOM 2208 C C . ASP A 1 278 ? 6.429 5.540 -31.314 1.00 83.94 278 ASP A C 1
ATOM 2210 O O . ASP A 1 278 ? 6.356 5.402 -32.534 1.00 83.94 278 ASP A O 1
ATOM 2214 N N . VAL A 1 279 ? 7.438 5.047 -30.598 1.00 85.06 279 VAL A N 1
ATOM 2215 C CA . VAL A 1 279 ? 8.602 4.350 -31.163 1.00 85.06 279 VAL A CA 1
ATOM 2216 C C . VAL A 1 279 ? 8.263 3.073 -31.941 1.00 85.06 279 VAL A C 1
ATOM 2218 O O . VAL A 1 279 ? 9.111 2.568 -32.669 1.00 85.06 279 VAL A O 1
ATOM 2221 N N . THR A 1 280 ? 7.060 2.512 -31.777 1.00 83.12 280 THR A N 1
ATOM 2222 C CA . THR A 1 280 ? 6.647 1.263 -32.441 1.00 83.12 280 THR A CA 1
ATOM 2223 C C . THR A 1 280 ? 5.715 1.466 -33.627 1.00 83.12 280 THR A C 1
ATOM 2225 O O . THR A 1 280 ? 5.384 0.481 -34.289 1.00 83.12 280 THR A O 1
ATOM 2228 N N . SER A 1 281 ? 5.296 2.705 -33.887 1.00 75.81 281 SER A N 1
ATOM 2229 C CA . SER A 1 281 ? 4.430 3.023 -35.015 1.00 75.81 281 SER A CA 1
ATOM 2230 C C . SER A 1 281 ? 5.125 2.701 -36.341 1.00 75.81 281 SER A C 1
ATOM 2232 O O . SER A 1 281 ? 6.287 3.046 -36.578 1.00 75.81 281 SER A O 1
ATOM 2234 N N . LEU A 1 282 ? 4.407 1.988 -37.202 1.00 66.00 282 LEU A N 1
ATOM 2235 C CA . LEU A 1 282 ? 4.756 1.818 -38.604 1.00 66.00 282 LEU A CA 1
ATOM 2236 C C . LEU A 1 282 ? 3.873 2.810 -39.357 1.00 66.00 282 LEU A C 1
ATOM 2238 O O . LEU A 1 282 ? 2.654 2.678 -39.290 1.00 66.00 282 LEU A O 1
ATOM 2242 N N . ASP A 1 283 ? 4.451 3.814 -40.017 1.00 54.62 283 ASP A N 1
ATOM 2243 C CA . ASP A 1 283 ? 3.636 4.680 -40.878 1.00 54.62 283 ASP A CA 1
ATOM 2244 C C . ASP A 1 283 ? 3.040 3.826 -42.002 1.00 54.62 283 ASP A C 1
ATOM 2246 O O . ASP A 1 283 ? 3.779 3.182 -42.749 1.00 54.62 283 ASP A O 1
ATOM 2250 N N . GLU A 1 284 ? 1.717 3.860 -42.148 1.00 45.72 284 GLU A N 1
ATOM 2251 C CA . GLU A 1 284 ? 0.982 3.266 -43.274 1.00 45.72 284 GLU A CA 1
ATOM 2252 C C . GLU A 1 284 ? 1.117 4.087 -44.573 1.00 45.72 284 GLU A C 1
ATOM 2254 O O . GLU A 1 284 ? 0.397 3.853 -45.537 1.00 45.72 284 GLU A O 1
ATOM 2259 N N . GLN A 1 285 ? 2.039 5.051 -44.644 1.00 42.69 285 GLN A N 1
ATOM 2260 C CA . GLN A 1 285 ? 2.193 5.932 -45.803 1.00 42.69 285 GLN A CA 1
ATOM 2261 C C . GLN A 1 285 ? 3.652 6.018 -46.252 1.00 42.69 285 GLN A C 1
ATOM 2263 O O . GLN A 1 285 ? 4.379 6.934 -45.881 1.00 42.69 285 GLN A O 1
ATOM 2268 N N . ALA A 1 286 ? 4.075 5.038 -47.053 1.00 38.66 286 ALA A N 1
ATOM 2269 C CA . ALA A 1 286 ? 5.196 5.158 -47.991 1.00 38.66 286 ALA A CA 1
ATOM 2270 C C . ALA A 1 286 ? 5.157 4.027 -49.044 1.00 38.66 286 ALA A C 1
ATOM 2272 O O . ALA A 1 286 ? 6.157 3.354 -49.278 1.00 38.66 286 ALA A O 1
ATOM 2273 N N . GLU A 1 287 ? 3.998 3.807 -49.668 1.00 34.81 287 GLU A N 1
ATOM 2274 C CA . GLU A 1 287 ? 3.876 3.116 -50.963 1.00 34.81 287 GLU A CA 1
ATOM 2275 C C . GLU A 1 287 ? 3.050 3.992 -51.917 1.00 34.81 287 GLU A C 1
ATOM 2277 O O . GLU A 1 287 ? 2.039 3.580 -52.461 1.00 34.81 287 GLU A O 1
ATOM 2282 N N . GLU A 1 288 ? 3.476 5.236 -52.115 1.00 35.72 288 GLU A N 1
ATOM 2283 C CA . GLU A 1 288 ? 3.122 6.010 -53.307 1.00 35.72 288 GLU A CA 1
ATOM 2284 C C . GLU A 1 288 ? 4.366 6.799 -53.708 1.00 35.72 288 GLU A C 1
ATOM 2286 O O . GLU A 1 288 ? 4.666 7.850 -53.145 1.00 35.72 288 GLU A O 1
ATOM 2291 N N . ASN A 1 289 ? 5.168 6.166 -54.568 1.00 34.38 289 ASN A N 1
ATOM 2292 C CA . ASN A 1 289 ? 5.998 6.736 -55.637 1.00 34.38 289 ASN A CA 1
ATOM 2293 C C . ASN A 1 289 ? 7.072 5.704 -56.017 1.00 34.38 289 ASN A C 1
ATOM 2295 O O . ASN A 1 289 ? 8.230 5.787 -55.602 1.00 34.38 289 ASN A O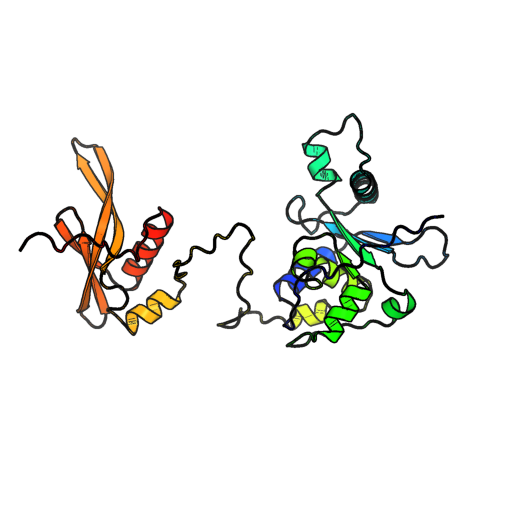 1
ATOM 2299 N N . SER A 1 290 ? 6.629 4.705 -56.789 1.00 36.53 290 SER A N 1
ATOM 2300 C CA . SER A 1 290 ? 7.458 4.110 -57.843 1.00 36.53 290 SER A CA 1
ATOM 2301 C C . SER A 1 290 ? 7.450 5.020 -59.065 1.00 36.53 290 SER A C 1
ATOM 2303 O O . SER A 1 290 ? 6.465 5.771 -59.231 1.00 36.53 290 SER A O 1
#

InterPro domains:
  IPR007527 Zinc finger, SWIM-type [PS50966] (120-158)

Organism: NCBI:txid1317063

Secondary structure (DSSP, 8-state):
-----------S----BPPPHHHHHHHHHHHSTTSEEEEE-TT-TT--EEEEEEE-TTTS-TTS---HHHHHHHHHHHTT---TT--HHHHHHHHSSEEEEEE-S-HHHHHH------SSB-HHHHHHHHHHEEE-SHHHHHHSS--HHHHHHHHHTTSS-HHHHHHTS-SS--TT--PPPPPTT----TT-----THHHHHHHH-GGGGTT-EEEEEEEEEETTEEEEEEEEEEEEEEEEETTEEEEEEEETTS-EEEEEHHHHHHHHHHHHHTT--TT---S------

Radius of gyration: 27.58 Å; chains: 1; bounding box: 68×53×89 Å

Foldseek 3Di:
DDPPPDDPDPQADADKFFQALVLLVLLVLCLPVQQKDWDFDPPDPVTQTFKMKGFDVVQDDRNHGDDPVLVVLQVCVVVVHDDPPQDPNNCCSRNVGIKMKGFQADSVLLLPAADDRDRIDDPVNLVSQLRGIDIPDPVCSHHVHRHSRSVNVCVVSVRDDSVVVNVPPDPDQDPVHDDPDDDPPPPPPVPPPDDDVVQLVCCVVPVCPLFFFKFWDWDWDADPNDTDIDIWMWGFHGWDQDPNWIWTWIQTPVGDTDIDTSVRVSVRLVVRVVVPDRRPDDPPDDPPDD

Sequence (290 aa):
MVGVDSPKGPFGHYCEGPLPSQMILRALDHVATGAHRIKRDPGKQTGILRSVFCNTSTYMSLGEEVTQERVTRYCEAKDGRFLETDTIQDINLHSLSLHQVEFIGDPNQLLRFQFALQPVITMDKIKEIRELYRCDCKAFMSTGWACSHVVAAMSINEQFDLDLAATRLPTKKLSGGQRKIPNALTIDITGAKRFSTKLITRLQREPMYIHNWQVCKDFIFEEDGVETTEFITGRIKGAQMKNGVYQWRVKFVDGDELFYECQDIAEIIAASRKIGLDVTSLDEQAEENS